Protein AF-A0A1F6KJB8-F1 (afdb_monomer)

Radius of gyration: 18.08 Å; Cα contacts (8 Å, |Δi|>4): 132; chains: 1; bounding box: 40×26×62 Å

Secondary structure (DSSP, 8-state):
---SHHHHHHHHHHHHHHHHHHHHHHHHHHHHHTTTTSHHHHHHHHHHHHHHHHHHHHHHHHHHHHHTTSTT--B-S----HHHHTT--HHHHHHHHTTB--GGGHHHHHHHHHHHHHHHHHHHHHT-TT--HHHHHHHHHHHHHHHHHHHHHHHHHHHHHHHHSHHHHHHHHHHHT-

Structure (mmCIF, N/CA/C/O backbone):
data_AF-A0A1F6KJB8-F1
#
_entry.id   AF-A0A1F6KJB8-F1
#
loop_
_atom_site.group_PDB
_atom_site.id
_atom_site.type_symbol
_atom_site.label_atom_id
_atom_site.label_alt_id
_atom_site.label_comp_id
_atom_site.label_asym_id
_atom_site.label_entity_id
_atom_site.label_seq_id
_atom_site.pdbx_PDB_ins_code
_atom_site.Cartn_x
_atom_site.Cartn_y
_atom_site.Cartn_z
_atom_site.occupancy
_atom_site.B_iso_or_equiv
_atom_site.auth_seq_id
_atom_site.auth_comp_id
_atom_site.auth_asym_id
_atom_site.auth_atom_id
_atom_site.pdbx_PDB_model_num
ATOM 1 N N . MET A 1 1 ? -10.775 -5.743 35.986 1.00 40.00 1 MET A N 1
ATOM 2 C CA . MET A 1 1 ? -10.003 -4.640 35.365 1.00 40.00 1 MET A CA 1
ATOM 3 C C . MET A 1 1 ? -8.556 -5.064 35.088 1.00 40.00 1 MET A C 1
ATOM 5 O O . MET A 1 1 ? -7.628 -4.434 35.561 1.00 40.00 1 MET A O 1
ATOM 9 N N . ALA A 1 2 ? -8.346 -6.123 34.297 1.00 48.19 2 ALA A N 1
ATOM 10 C CA . ALA A 1 2 ? -7.013 -6.544 33.833 1.00 48.19 2 ALA A CA 1
ATOM 11 C C . ALA A 1 2 ? -6.791 -6.200 32.341 1.00 48.19 2 ALA A C 1
ATOM 13 O O . ALA A 1 2 ? -6.108 -6.923 31.624 1.00 48.19 2 ALA A O 1
ATOM 14 N N . SER A 1 3 ? -7.452 -5.150 31.846 1.00 58.91 3 SER A N 1
ATOM 15 C CA . SER A 1 3 ? -7.942 -5.120 30.460 1.00 58.91 3 SER A CA 1
ATOM 16 C C . SER A 1 3 ? -7.091 -4.302 29.485 1.00 58.91 3 SER A C 1
ATOM 18 O O . SER A 1 3 ? -6.852 -4.769 28.382 1.00 58.91 3 SER A O 1
ATOM 20 N N . ASN A 1 4 ? -6.593 -3.117 29.858 1.00 57.41 4 ASN A N 1
ATOM 21 C CA . ASN A 1 4 ? -6.048 -2.177 28.862 1.00 57.41 4 ASN A CA 1
ATOM 22 C C . ASN A 1 4 ? -4.514 -2.112 28.854 1.00 57.41 4 ASN A C 1
ATOM 24 O O . ASN A 1 4 ? -3.917 -1.982 27.788 1.00 57.41 4 ASN A O 1
ATOM 28 N N . ASP A 1 5 ? -3.863 -2.291 30.006 1.00 61.66 5 ASP A N 1
ATOM 29 C CA . ASP A 1 5 ? -2.398 -2.212 30.101 1.00 61.66 5 ASP A CA 1
ATOM 30 C C . ASP A 1 5 ? -1.698 -3.403 29.440 1.00 61.66 5 ASP A C 1
ATOM 32 O O . ASP A 1 5 ? -0.721 -3.213 28.718 1.00 61.66 5 ASP A O 1
ATOM 36 N N . LYS A 1 6 ? -2.246 -4.619 29.592 1.00 67.56 6 LYS A N 1
ATOM 37 C CA . LYS A 1 6 ? -1.756 -5.816 28.885 1.00 67.56 6 LYS A CA 1
ATOM 38 C C . LYS A 1 6 ? -1.920 -5.696 27.369 1.00 67.56 6 LYS A C 1
ATOM 40 O O . LYS A 1 6 ? -1.026 -6.088 26.626 1.00 67.56 6 LYS A O 1
ATOM 45 N N . LEU A 1 7 ? -3.040 -5.129 26.919 1.00 63.12 7 LEU A N 1
ATOM 46 C CA . LEU A 1 7 ? -3.312 -4.868 25.504 1.00 63.12 7 LEU A CA 1
ATOM 47 C C . LEU A 1 7 ? -2.332 -3.831 24.936 1.00 63.12 7 LEU A C 1
ATOM 49 O O . LEU A 1 7 ? -1.774 -4.051 23.865 1.00 63.12 7 LEU A O 1
ATOM 53 N N . ALA A 1 8 ? -2.044 -2.762 25.684 1.00 63.62 8 ALA A N 1
ATOM 54 C CA . ALA A 1 8 ? -1.062 -1.748 25.303 1.00 63.62 8 ALA A CA 1
ATOM 55 C C . ALA A 1 8 ? 0.386 -2.277 25.310 1.00 63.62 8 ALA A C 1
ATOM 57 O O . ALA A 1 8 ? 1.181 -1.912 24.450 1.00 63.62 8 ALA A O 1
ATOM 58 N N . GLU A 1 9 ? 0.760 -3.136 26.261 1.00 67.62 9 GLU A N 1
ATOM 59 C CA . GLU A 1 9 ? 2.083 -3.777 26.278 1.00 67.62 9 GLU A CA 1
ATOM 60 C C . GLU A 1 9 ? 2.273 -4.765 25.132 1.00 67.62 9 GLU A C 1
ATOM 62 O O . GLU A 1 9 ? 3.340 -4.789 24.519 1.00 67.62 9 GLU A O 1
ATOM 67 N N . GLN A 1 10 ? 1.251 -5.564 24.826 1.00 68.75 10 GLN A N 1
ATOM 68 C CA . GLN A 1 10 ? 1.275 -6.456 23.674 1.00 68.75 10 GLN A CA 1
ATOM 69 C C . GLN A 1 10 ? 1.362 -5.654 22.371 1.00 68.75 10 GLN A C 1
ATOM 71 O O . GLN A 1 10 ? 2.184 -5.966 21.517 1.00 68.75 10 GLN A O 1
ATOM 76 N N . TYR A 1 11 ? 0.599 -4.564 22.262 1.00 66.62 11 TYR A N 1
ATOM 77 C CA . TYR A 1 11 ? 0.681 -3.629 21.145 1.00 66.62 11 TYR A CA 1
ATOM 78 C C . TYR A 1 11 ? 2.094 -3.055 20.971 1.00 66.62 11 TYR A C 1
ATOM 80 O O . TYR A 1 11 ? 2.684 -3.173 19.904 1.00 66.62 11 TYR A O 1
ATOM 88 N N . LEU A 1 12 ? 2.690 -2.500 22.030 1.00 65.50 12 LEU A N 1
ATOM 89 C CA . LEU A 1 12 ? 4.040 -1.928 21.978 1.00 65.50 12 LEU A CA 1
ATOM 90 C C . LEU A 1 12 ? 5.105 -2.956 21.574 1.00 65.50 12 LEU A C 1
ATOM 92 O O . LEU A 1 12 ? 6.040 -2.617 20.849 1.00 65.50 12 LEU A O 1
ATOM 96 N N . ARG A 1 13 ? 4.965 -4.203 22.033 1.00 69.38 13 ARG A N 1
ATOM 97 C CA . ARG A 1 13 ? 5.896 -5.292 21.718 1.00 69.38 13 ARG A CA 1
ATOM 98 C C . ARG A 1 13 ? 5.767 -5.744 20.260 1.00 69.38 13 ARG A C 1
ATOM 100 O O . ARG A 1 13 ? 6.783 -5.909 19.589 1.00 69.38 13 ARG A O 1
ATOM 107 N N . ASP A 1 14 ? 4.535 -5.891 19.778 1.00 66.12 14 ASP A N 1
ATOM 108 C CA . ASP A 1 14 ? 4.236 -6.375 18.429 1.00 66.12 14 ASP A CA 1
ATOM 109 C C . ASP A 1 14 ? 4.530 -5.301 17.360 1.00 66.12 14 ASP A C 1
ATOM 111 O O . ASP A 1 14 ? 5.120 -5.600 16.322 1.00 66.12 14 ASP A O 1
ATOM 115 N N . PHE A 1 15 ? 4.183 -4.037 17.626 1.00 67.38 15 PHE A N 1
ATOM 116 C CA . PHE A 1 15 ? 4.316 -2.939 16.660 1.00 67.38 15 PHE A CA 1
ATOM 117 C C . PHE A 1 15 ? 5.669 -2.221 16.723 1.00 67.38 15 PHE A C 1
ATOM 119 O O . PHE A 1 15 ? 6.139 -1.714 15.706 1.00 67.38 15 PHE A O 1
ATOM 126 N N . GLY A 1 16 ? 6.354 -2.210 17.873 1.00 67.06 16 GLY A N 1
ATOM 127 C CA . GLY A 1 16 ? 7.639 -1.517 18.020 1.00 67.06 16 GLY A CA 1
ATOM 128 C C . GLY A 1 16 ? 8.722 -2.046 17.072 1.00 67.06 16 GLY A C 1
ATOM 129 O O . GLY A 1 16 ? 9.366 -1.273 16.363 1.00 67.06 16 GLY A O 1
ATOM 130 N N . HIS A 1 17 ? 8.888 -3.370 16.994 1.00 69.44 17 HIS A N 1
ATOM 131 C CA . HIS A 1 17 ? 9.833 -3.987 16.053 1.00 69.44 17 HIS A CA 1
ATOM 132 C C . HIS A 1 17 ? 9.384 -3.874 14.594 1.00 69.44 17 HIS A C 1
ATOM 134 O O . HIS A 1 17 ? 10.224 -3.842 13.694 1.00 69.44 17 HIS A O 1
ATOM 140 N N . TRP A 1 18 ? 8.074 -3.831 14.356 1.00 74.25 18 TRP A N 1
ATOM 141 C CA . TRP A 1 18 ? 7.516 -3.665 13.022 1.00 74.25 18 TRP A CA 1
ATOM 142 C C . TRP A 1 18 ? 7.847 -2.278 12.452 1.00 74.25 18 TRP A C 1
ATOM 144 O O . TRP A 1 18 ? 8.394 -2.207 11.354 1.00 74.25 18 TRP A O 1
ATOM 154 N N . HIS A 1 19 ? 7.660 -1.202 13.227 1.00 71.25 19 HIS A N 1
ATOM 155 C CA . HIS A 1 19 ? 8.002 0.163 12.800 1.00 71.25 19 HIS A CA 1
ATOM 156 C C . HIS A 1 19 ? 9.475 0.310 12.408 1.00 71.25 19 HIS A C 1
ATOM 158 O O . HIS A 1 19 ? 9.775 0.850 11.349 1.00 71.25 19 HIS A O 1
ATOM 164 N N . VAL A 1 20 ? 10.399 -0.241 13.204 1.00 75.69 20 VAL A N 1
ATOM 165 C CA . VAL A 1 20 ? 11.840 -0.185 12.891 1.00 75.69 20 VAL A CA 1
ATOM 166 C C . VAL A 1 20 ? 12.155 -0.870 11.556 1.00 75.69 20 VAL A C 1
ATOM 168 O O . VAL A 1 20 ? 12.963 -0.366 10.776 1.00 75.69 20 VAL A O 1
ATOM 171 N N . LYS A 1 21 ? 11.512 -2.011 11.269 1.00 79.50 21 LYS A N 1
ATOM 172 C CA . LYS A 1 21 ? 11.679 -2.709 9.985 1.00 79.50 21 LYS A CA 1
ATOM 173 C C . LYS A 1 21 ? 11.102 -1.896 8.831 1.00 79.50 21 LYS A C 1
ATOM 175 O O . LYS A 1 21 ? 11.756 -1.791 7.799 1.00 79.50 21 LYS A O 1
ATOM 180 N N . MET A 1 22 ? 9.914 -1.318 9.001 1.00 80.44 22 MET A N 1
ATOM 181 C CA . MET A 1 22 ? 9.282 -0.496 7.966 1.00 80.44 22 MET A CA 1
ATOM 182 C C . MET A 1 22 ? 10.111 0.752 7.650 1.00 80.44 22 MET A C 1
ATOM 184 O O . MET A 1 22 ? 10.354 1.027 6.479 1.00 80.44 22 MET A O 1
ATOM 188 N N . ASP A 1 23 ? 10.646 1.435 8.665 1.00 80.25 23 ASP A N 1
ATOM 189 C CA . ASP A 1 23 ? 11.547 2.579 8.484 1.00 80.25 23 ASP A CA 1
ATOM 190 C C . ASP A 1 23 ? 12.826 2.190 7.738 1.00 80.25 23 ASP A C 1
ATOM 192 O O . ASP A 1 23 ? 13.311 2.930 6.878 1.00 80.25 23 ASP A O 1
ATOM 196 N N . PHE A 1 24 ? 13.392 1.023 8.061 1.00 83.94 24 PHE A N 1
ATOM 197 C CA . PHE A 1 24 ? 14.539 0.494 7.334 1.00 83.94 24 PHE A CA 1
ATOM 198 C C . PHE A 1 24 ? 14.194 0.255 5.859 1.00 83.94 24 PHE A C 1
ATOM 200 O O . PHE A 1 24 ? 14.906 0.758 4.990 1.00 83.94 24 PHE A O 1
ATOM 207 N N . PHE A 1 25 ? 13.094 -0.448 5.564 1.00 84.12 25 PHE A N 1
ATOM 208 C CA . PHE A 1 25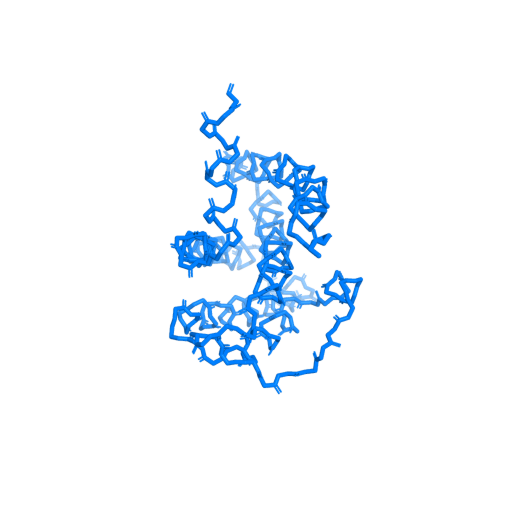 ? 12.672 -0.716 4.186 1.00 84.12 25 PHE A CA 1
ATOM 209 C C . PHE A 1 25 ? 12.373 0.566 3.408 1.00 84.12 25 PHE A C 1
ATOM 211 O O . PHE A 1 25 ? 12.847 0.702 2.283 1.00 84.12 25 PHE A O 1
ATOM 218 N N . ALA A 1 26 ? 11.676 1.531 4.011 1.00 84.81 26 ALA A N 1
ATOM 219 C CA . ALA A 1 26 ? 11.393 2.821 3.389 1.00 84.81 26 ALA A CA 1
ATOM 220 C C . ALA A 1 26 ? 12.682 3.553 2.984 1.00 84.81 26 ALA A C 1
ATOM 222 O O . ALA A 1 26 ? 12.785 4.058 1.870 1.00 84.81 26 ALA A O 1
ATOM 223 N N . LYS A 1 27 ? 13.710 3.543 3.846 1.00 88.06 27 LYS A N 1
ATOM 224 C CA . LYS A 1 27 ? 15.021 4.131 3.522 1.00 88.06 27 LYS A CA 1
ATOM 225 C C . LYS A 1 27 ? 15.726 3.405 2.377 1.00 88.06 27 LYS A C 1
ATOM 227 O O . LYS A 1 27 ? 16.338 4.063 1.537 1.00 88.06 27 LYS A O 1
ATOM 232 N N . GLN A 1 28 ? 15.667 2.072 2.338 1.00 88.06 28 GLN A N 1
ATOM 233 C CA . GLN A 1 28 ? 16.266 1.301 1.241 1.00 88.06 28 GLN A CA 1
ATOM 234 C C . GLN A 1 28 ? 15.558 1.567 -0.092 1.00 88.06 28 GLN A C 1
ATOM 236 O O . G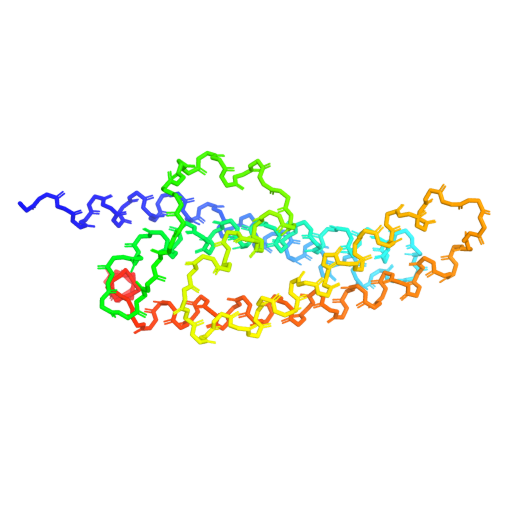LN A 1 28 ? 16.223 1.806 -1.095 1.00 88.06 28 GLN A O 1
ATOM 241 N N . ILE A 1 29 ? 14.224 1.604 -0.095 1.00 88.62 29 ILE A N 1
ATOM 242 C CA . ILE A 1 29 ? 13.416 1.949 -1.273 1.00 88.62 29 ILE A CA 1
ATOM 243 C C . ILE A 1 29 ? 13.766 3.352 -1.772 1.00 88.62 29 ILE A C 1
ATOM 245 O O . ILE A 1 29 ? 14.042 3.534 -2.953 1.00 88.62 29 ILE A O 1
ATOM 249 N N . GLU A 1 30 ? 13.823 4.332 -0.872 1.00 87.62 30 GLU A N 1
ATOM 250 C CA . GLU A 1 30 ? 14.192 5.707 -1.216 1.00 87.62 30 GLU A CA 1
ATOM 251 C C . GLU A 1 30 ? 15.610 5.795 -1.798 1.00 87.62 30 GLU A C 1
ATOM 253 O O . GLU A 1 30 ? 15.894 6.605 -2.677 1.00 87.62 30 GLU A O 1
ATOM 258 N N . SER A 1 31 ? 16.512 4.934 -1.327 1.00 87.69 31 SER A N 1
ATOM 259 C CA . SER A 1 31 ? 17.873 4.855 -1.856 1.00 87.69 31 SER A CA 1
ATOM 260 C C . SER A 1 31 ? 17.879 4.268 -3.270 1.00 87.69 31 SER A C 1
ATOM 262 O O . SER A 1 31 ? 18.581 4.788 -4.128 1.00 87.69 31 SER A O 1
ATOM 264 N N . LEU A 1 32 ? 17.052 3.252 -3.548 1.00 85.75 32 LEU A N 1
ATOM 265 C CA . LEU A 1 32 ? 16.886 2.685 -4.892 1.00 85.75 32 LEU A CA 1
ATOM 266 C C . LEU A 1 32 ? 16.288 3.688 -5.881 1.00 85.75 32 LEU A C 1
ATOM 268 O O . LEU A 1 32 ? 16.779 3.789 -7.001 1.00 85.75 32 LEU A O 1
ATOM 272 N N . LYS A 1 33 ? 15.289 4.476 -5.464 1.00 83.50 33 LYS A N 1
ATOM 273 C CA . LYS A 1 33 ? 14.695 5.534 -6.302 1.00 83.50 33 LYS A CA 1
ATOM 274 C C . LYS A 1 33 ? 15.719 6.574 -6.763 1.00 83.50 33 LYS A C 1
ATOM 276 O O . LYS A 1 33 ? 15.591 7.118 -7.852 1.00 83.50 33 LYS A O 1
ATOM 281 N N . LYS A 1 34 ? 16.738 6.847 -5.942 1.00 84.81 34 LYS A N 1
ATOM 282 C CA . LYS A 1 34 ? 17.825 7.791 -6.260 1.00 84.81 34 LYS A CA 1
ATOM 283 C C . LYS A 1 34 ? 18.874 7.220 -7.209 1.00 84.81 34 LYS A C 1
ATOM 285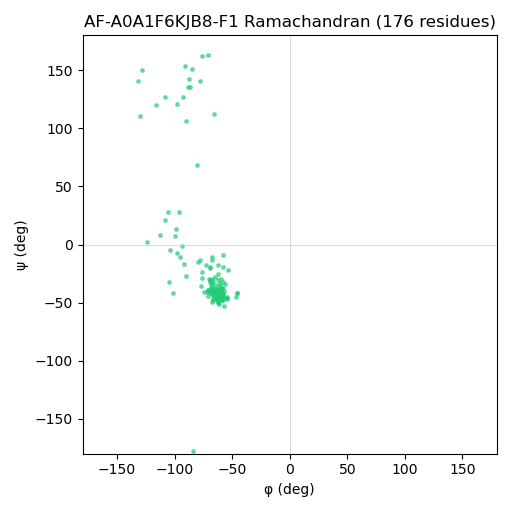 O O . LYS A 1 34 ? 19.684 7.981 -7.721 1.00 84.81 34 LYS A O 1
ATOM 290 N N . LEU A 1 35 ? 18.866 5.908 -7.433 1.00 82.88 35 LEU A N 1
ATOM 291 C CA . LEU A 1 35 ? 19.730 5.212 -8.388 1.00 82.88 35 LEU A CA 1
ATOM 292 C C . LEU A 1 35 ? 19.006 4.992 -9.731 1.00 82.88 35 LEU A C 1
ATOM 294 O O . LEU A 1 35 ? 19.284 4.025 -10.436 1.00 82.88 35 LEU A O 1
ATOM 298 N N . ASN A 1 36 ? 18.060 5.868 -10.081 1.00 66.75 36 ASN A N 1
ATOM 299 C CA . ASN A 1 36 ? 17.195 5.770 -11.265 1.00 66.75 36 ASN A CA 1
ATOM 300 C C . ASN A 1 36 ? 17.936 5.708 -12.614 1.00 66.75 36 ASN A C 1
ATOM 302 O O . ASN A 1 36 ? 17.309 5.398 -13.624 1.00 66.75 36 ASN A O 1
ATOM 306 N N . ASP A 1 37 ? 19.251 5.931 -12.632 1.00 70.50 37 ASP A N 1
ATOM 307 C CA . ASP A 1 37 ? 20.119 5.713 -13.795 1.00 70.50 37 ASP A CA 1
ATOM 308 C C . ASP A 1 37 ? 20.081 4.263 -14.316 1.00 70.50 37 ASP A C 1
ATOM 310 O O . ASP A 1 37 ? 20.436 4.008 -15.467 1.00 70.50 37 ASP A O 1
ATOM 314 N N . PHE A 1 38 ? 19.627 3.300 -13.501 1.00 74.56 38 PHE A N 1
ATOM 315 C CA . PHE A 1 38 ? 19.452 1.911 -13.921 1.00 74.56 38 PHE A CA 1
ATOM 316 C C . PHE A 1 38 ? 17.985 1.483 -13.875 1.00 74.56 38 PHE A C 1
ATOM 318 O O . PHE A 1 38 ? 17.372 1.384 -12.812 1.00 74.56 38 PHE A O 1
ATOM 325 N N . THR A 1 39 ? 17.461 1.081 -15.032 1.00 77.25 39 THR A N 1
ATOM 326 C CA . THR A 1 39 ? 16.102 0.554 -15.231 1.00 77.25 39 THR A CA 1
ATOM 327 C C . THR A 1 39 ? 15.663 -0.484 -14.194 1.00 77.25 39 THR A C 1
ATOM 329 O O . THR A 1 39 ? 14.527 -0.465 -13.715 1.00 77.25 39 THR A O 1
ATOM 332 N N . VAL A 1 40 ? 16.565 -1.401 -13.829 1.00 84.06 40 VAL A N 1
ATOM 333 C CA . VAL A 1 40 ? 16.266 -2.467 -12.864 1.00 84.06 40 VAL A CA 1
ATOM 334 C C . VAL A 1 40 ? 15.917 -1.902 -11.485 1.00 84.06 40 VAL A C 1
ATOM 336 O O . VAL A 1 40 ? 15.101 -2.491 -10.775 1.00 84.06 40 VAL A O 1
ATOM 339 N N . PHE A 1 41 ? 16.477 -0.749 -11.110 1.00 87.00 41 PHE A N 1
ATOM 340 C CA . PHE A 1 41 ? 16.210 -0.113 -9.825 1.00 87.00 41 PHE A CA 1
ATOM 341 C C . PHE A 1 41 ? 14.855 0.588 -9.800 1.00 87.00 41 PHE A C 1
ATOM 343 O O . PHE A 1 41 ? 14.172 0.470 -8.788 1.00 87.00 41 PHE A O 1
ATOM 350 N N . THR A 1 42 ? 14.397 1.193 -10.901 1.00 87.88 42 THR A N 1
ATOM 351 C CA . THR A 1 42 ? 13.038 1.762 -10.992 1.00 87.88 42 THR A CA 1
ATOM 352 C C . THR A 1 42 ? 11.966 0.678 -10.861 1.00 87.88 42 THR A C 1
ATOM 354 O O . THR A 1 42 ? 11.057 0.788 -10.038 1.00 87.88 42 THR A O 1
ATOM 357 N N . ILE A 1 43 ? 12.113 -0.425 -11.603 1.00 90.75 43 ILE A N 1
ATOM 358 C CA . ILE A 1 43 ? 11.203 -1.579 -11.517 1.00 90.75 43 ILE A CA 1
ATOM 359 C C . ILE A 1 43 ? 11.207 -2.164 -10.098 1.00 90.75 43 ILE A C 1
ATOM 361 O O . ILE A 1 43 ? 10.150 -2.405 -9.511 1.00 90.75 43 ILE A O 1
ATOM 365 N N . SER A 1 44 ? 12.396 -2.354 -9.518 1.00 91.31 44 SER A N 1
ATOM 366 C CA . SER A 1 44 ? 12.536 -2.881 -8.157 1.00 91.31 44 SER A CA 1
ATOM 367 C C . SER A 1 44 ? 11.926 -1.945 -7.115 1.00 91.31 44 SER A C 1
ATOM 369 O O . SER A 1 44 ? 11.263 -2.417 -6.194 1.00 91.31 44 SER A O 1
ATOM 371 N N . ALA A 1 45 ? 12.110 -0.631 -7.262 1.00 91.38 45 ALA A N 1
ATOM 372 C CA . ALA A 1 45 ? 11.537 0.366 -6.368 1.00 91.38 45 ALA A CA 1
ATOM 373 C C . ALA A 1 45 ? 10.007 0.286 -6.368 1.00 91.38 45 ALA A C 1
ATOM 375 O O . ALA A 1 45 ? 9.417 0.205 -5.293 1.00 91.38 45 ALA A O 1
ATOM 376 N N . PHE A 1 46 ? 9.367 0.205 -7.541 1.00 93.94 46 PHE A N 1
ATOM 377 C CA . PHE A 1 46 ? 7.912 0.058 -7.617 1.00 93.94 46 PHE A CA 1
ATOM 378 C C . PHE A 1 46 ? 7.408 -1.233 -6.945 1.00 93.94 46 PHE A C 1
ATOM 380 O O . PHE A 1 46 ? 6.449 -1.206 -6.166 1.00 93.94 46 PHE A O 1
ATOM 387 N N . LEU A 1 47 ? 8.063 -2.369 -7.211 1.00 92.38 47 LEU A N 1
ATOM 388 C CA . LEU A 1 47 ? 7.691 -3.655 -6.611 1.00 92.38 47 LEU A CA 1
ATOM 389 C C . LEU A 1 47 ? 7.828 -3.630 -5.082 1.00 92.38 47 LEU A C 1
ATOM 391 O O . LEU A 1 47 ? 6.929 -4.082 -4.369 1.00 92.38 47 LEU A O 1
ATOM 395 N N . LEU A 1 48 ? 8.929 -3.071 -4.576 1.00 92.62 48 LEU A N 1
ATOM 396 C CA . LEU A 1 48 ? 9.179 -2.951 -3.142 1.00 92.62 48 LEU A CA 1
ATOM 397 C C . LEU A 1 48 ? 8.226 -1.955 -2.470 1.00 92.62 48 LEU A C 1
ATOM 399 O O . LEU A 1 48 ? 7.781 -2.218 -1.355 1.00 92.62 48 LEU A O 1
ATOM 403 N N . GLU A 1 49 ? 7.859 -0.853 -3.129 1.00 92.31 49 GLU A N 1
ATOM 404 C CA . GLU A 1 49 ? 6.845 0.074 -2.613 1.00 92.31 49 GLU A CA 1
ATOM 405 C C . GLU A 1 49 ? 5.470 -0.564 -2.509 1.00 92.31 49 GLU A C 1
ATOM 407 O O . GLU A 1 49 ? 4.831 -0.472 -1.461 1.00 92.31 49 GLU A O 1
ATOM 412 N N . SER A 1 50 ? 5.040 -1.265 -3.557 1.00 93.12 50 SER A N 1
ATOM 413 C CA . SER A 1 50 ? 3.765 -1.983 -3.546 1.00 93.12 50 SER A CA 1
ATOM 414 C C . SER A 1 50 ? 3.712 -2.998 -2.401 1.00 93.12 50 SER A C 1
ATOM 416 O O . SER A 1 50 ? 2.706 -3.099 -1.700 1.00 93.12 50 SER A O 1
ATOM 418 N N . GLN A 1 51 ? 4.816 -3.713 -2.161 1.00 91.31 51 GLN A N 1
ATOM 419 C CA . GLN A 1 51 ? 4.925 -4.655 -1.049 1.00 91.31 51 GLN A CA 1
ATOM 420 C C . GLN A 1 51 ? 4.948 -3.951 0.318 1.00 91.31 51 GLN A C 1
ATOM 422 O O . GLN A 1 51 ? 4.329 -4.423 1.272 1.00 91.31 51 GLN A O 1
ATOM 427 N N . SER A 1 52 ? 5.638 -2.813 0.424 1.00 91.69 52 SER A N 1
ATOM 428 C CA . SER A 1 52 ? 5.653 -1.982 1.632 1.00 91.69 52 SER A CA 1
ATOM 429 C C . SER A 1 52 ? 4.244 -1.511 1.996 1.00 91.69 52 SER A C 1
ATOM 431 O O . SER A 1 52 ? 3.850 -1.581 3.161 1.00 91.69 52 SER A O 1
ATOM 433 N N . ILE A 1 53 ? 3.447 -1.108 1.003 1.00 94.00 53 ILE A N 1
ATOM 434 C CA . ILE A 1 53 ? 2.043 -0.727 1.188 1.00 94.00 53 ILE A CA 1
ATOM 435 C C . ILE A 1 53 ? 1.236 -1.886 1.775 1.00 94.00 53 ILE A C 1
ATOM 437 O O . ILE A 1 53 ? 0.525 -1.672 2.753 1.00 94.00 53 ILE A O 1
ATOM 441 N N . GLU A 1 54 ? 1.370 -3.111 1.254 1.00 92.56 54 GLU A N 1
ATOM 442 C CA . GLU A 1 54 ? 0.682 -4.282 1.823 1.00 92.56 54 GLU A CA 1
ATOM 443 C C . GLU A 1 54 ? 0.990 -4.454 3.316 1.00 92.56 54 GLU A C 1
ATOM 445 O O . GLU A 1 54 ? 0.070 -4.619 4.119 1.00 92.56 54 GLU A O 1
ATOM 450 N N . PHE A 1 55 ? 2.258 -4.324 3.718 1.00 89.50 55 PHE A N 1
ATOM 451 C CA . PHE A 1 55 ? 2.633 -4.402 5.131 1.00 89.50 55 PHE A CA 1
ATOM 452 C C . PHE A 1 55 ? 1.990 -3.297 5.972 1.00 89.50 55 PHE A C 1
ATOM 454 O O . PHE A 1 55 ? 1.498 -3.568 7.070 1.00 89.50 55 PHE A O 1
ATOM 461 N N . HIS A 1 56 ? 1.957 -2.061 5.471 1.00 90.00 56 HIS A N 1
ATOM 462 C CA . HIS A 1 56 ? 1.309 -0.958 6.179 1.00 90.00 56 HIS A CA 1
ATOM 463 C C . HIS A 1 56 ? -0.204 -1.163 6.307 1.00 90.00 56 HIS A C 1
ATOM 465 O O . HIS A 1 56 ? -0.768 -0.878 7.362 1.00 90.00 56 HIS A O 1
ATOM 471 N N . LEU A 1 57 ? -0.860 -1.713 5.284 1.00 92.62 57 LEU A N 1
ATOM 472 C CA . LEU A 1 57 ? -2.285 -2.044 5.335 1.00 92.62 57 LEU A CA 1
ATOM 473 C C . LEU A 1 57 ? -2.582 -3.159 6.338 1.00 92.62 57 LEU A C 1
ATOM 475 O O . LEU A 1 57 ? -3.586 -3.089 7.039 1.00 92.62 57 LEU A O 1
ATOM 479 N N . GLN A 1 58 ? -1.706 -4.159 6.450 1.00 89.19 58 GLN A N 1
ATOM 480 C CA . GLN A 1 58 ? -1.819 -5.191 7.483 1.00 89.19 58 GLN A CA 1
ATOM 481 C C . GLN A 1 58 ? -1.749 -4.571 8.884 1.00 89.19 58 GLN A C 1
ATOM 483 O O . GLN A 1 58 ? -2.586 -4.879 9.731 1.00 89.19 58 GLN A O 1
ATOM 488 N N . GLY A 1 59 ? -0.794 -3.663 9.121 1.00 84.81 59 GLY A N 1
ATOM 489 C CA . GLY A 1 59 ? -0.702 -2.904 10.372 1.00 84.81 59 GLY A CA 1
ATOM 490 C C . GLY A 1 59 ? -1.967 -2.088 10.649 1.00 84.81 59 GLY A C 1
ATOM 491 O O . GLY A 1 59 ? -2.527 -2.163 11.740 1.00 84.81 59 GLY A O 1
ATOM 492 N N . LEU A 1 60 ? -2.471 -1.388 9.632 1.00 88.38 60 LEU A N 1
ATOM 493 C CA . LEU A 1 60 ? -3.686 -0.585 9.730 1.00 88.38 60 LEU A CA 1
ATOM 494 C C . LEU A 1 60 ? -4.917 -1.435 10.067 1.00 88.38 60 LEU A C 1
ATOM 496 O O . LEU A 1 60 ? -5.679 -1.076 10.956 1.00 88.38 60 LEU A O 1
ATOM 500 N N . LEU A 1 61 ? -5.116 -2.570 9.394 1.00 89.12 61 LEU A N 1
ATOM 501 C CA . LEU A 1 61 ? -6.236 -3.474 9.674 1.00 89.12 61 LEU A CA 1
ATOM 502 C C . LEU A 1 61 ? -6.176 -4.020 11.100 1.00 89.12 61 LEU A C 1
ATOM 504 O O . LEU A 1 61 ? -7.204 -4.102 11.767 1.00 89.12 61 LEU A O 1
ATOM 508 N N . LEU A 1 62 ? -4.976 -4.344 11.592 1.00 83.00 62 LEU A N 1
ATOM 509 C CA . LEU A 1 62 ? -4.785 -4.752 12.981 1.00 83.00 62 LEU A CA 1
ATOM 510 C C . LEU A 1 62 ? -5.174 -3.643 13.966 1.00 83.00 62 LEU A C 1
ATOM 512 O O . LEU A 1 62 ? -5.771 -3.953 14.994 1.00 83.00 62 LEU A O 1
ATOM 516 N N . GLU A 1 63 ? -4.859 -2.381 13.670 1.00 81.12 63 GLU A N 1
ATOM 517 C CA . GLU A 1 63 ? -5.271 -1.237 14.491 1.00 81.12 63 GLU A CA 1
ATOM 518 C C . GLU A 1 63 ? -6.784 -1.009 14.442 1.00 81.12 63 GLU A C 1
ATOM 520 O O . GLU A 1 63 ? -7.425 -0.927 15.491 1.00 81.12 63 GLU A O 1
ATOM 525 N N . LEU A 1 64 ? -7.368 -0.978 13.241 1.00 84.88 64 LEU A N 1
ATOM 526 C CA . LEU A 1 64 ? -8.807 -0.818 13.038 1.00 84.88 64 LEU A CA 1
ATOM 527 C C . LEU A 1 64 ? -9.600 -1.931 13.740 1.00 84.88 64 LEU A C 1
ATOM 529 O O . LEU A 1 64 ? -10.640 -1.671 14.342 1.00 84.88 64 LEU A O 1
ATOM 533 N N . ASP A 1 65 ? -9.093 -3.165 13.743 1.00 82.25 65 ASP A N 1
ATOM 534 C CA . ASP A 1 65 ? -9.708 -4.294 14.445 1.00 82.25 65 ASP A CA 1
ATOM 535 C C . ASP A 1 65 ? -9.788 -4.128 15.963 1.00 82.25 65 ASP A C 1
ATOM 537 O O . ASP A 1 65 ? -10.655 -4.738 16.593 1.00 82.25 65 ASP A O 1
ATOM 541 N N . LEU A 1 66 ? -8.904 -3.331 16.562 1.00 77.50 66 LEU A N 1
ATOM 542 C CA . LEU A 1 66 ? -8.923 -3.066 18.001 1.00 77.50 66 LEU A CA 1
ATOM 543 C C . LEU A 1 66 ? -9.971 -2.016 18.398 1.00 77.50 66 LEU A C 1
ATOM 545 O O . LEU A 1 66 ? -10.294 -1.885 19.579 1.00 77.50 66 LEU A O 1
ATOM 549 N N . ILE A 1 67 ? -10.492 -1.268 17.426 1.00 76.62 67 ILE A N 1
ATOM 550 C CA . ILE A 1 67 ? -11.388 -0.121 17.636 1.00 76.62 67 ILE A CA 1
ATOM 551 C C . ILE A 1 67 ? -12.720 -0.254 16.883 1.00 76.62 67 ILE A C 1
ATOM 553 O O . ILE A 1 67 ? -13.555 0.646 16.942 1.00 76.62 67 ILE A O 1
ATOM 557 N N . LYS A 1 68 ? -12.934 -1.371 16.182 1.00 75.81 68 LYS A N 1
ATOM 558 C CA . LYS A 1 68 ? -14.083 -1.601 15.293 1.00 75.81 68 LYS A CA 1
ATOM 559 C C . LYS A 1 68 ? -15.451 -1.711 15.963 1.00 75.81 68 LYS A C 1
ATOM 561 O O . LYS A 1 68 ? -16.448 -1.739 15.259 1.00 75.81 68 LYS A O 1
ATOM 566 N N . ASP A 1 69 ? -15.478 -1.814 17.287 1.00 67.88 69 ASP A N 1
ATOM 567 C CA . ASP A 1 69 ? -16.702 -1.875 18.093 1.00 67.88 69 ASP A CA 1
ATOM 568 C C . ASP A 1 69 ? -16.915 -0.561 18.880 1.00 67.88 69 ASP A C 1
ATOM 570 O O . ASP A 1 69 ? -17.584 -0.537 19.911 1.00 67.88 69 ASP A O 1
ATOM 574 N N . THR A 1 70 ? -16.301 0.541 18.431 1.00 69.44 70 THR A N 1
ATOM 575 C CA . THR A 1 70 ? -16.529 1.889 18.979 1.00 69.44 70 THR A CA 1
ATOM 576 C C . THR A 1 70 ? -17.648 2.598 18.212 1.00 69.44 70 THR A C 1
ATOM 578 O O . THR A 1 70 ? -17.865 2.308 17.039 1.00 69.44 70 THR A O 1
ATOM 581 N N . GLU A 1 71 ? -18.348 3.551 18.843 1.00 62.25 71 GLU A N 1
ATOM 582 C CA . GLU A 1 71 ? -19.524 4.235 18.258 1.00 62.25 71 GLU A CA 1
ATOM 583 C C . GLU A 1 71 ? -19.269 4.865 16.872 1.00 62.25 71 GLU A C 1
ATOM 585 O O . GLU A 1 71 ? -20.201 5.039 16.091 1.00 62.25 71 GLU A O 1
ATOM 590 N N . ASN A 1 72 ? -18.007 5.149 16.535 1.00 69.88 72 ASN A N 1
ATOM 591 C CA . ASN A 1 72 ? -17.608 5.838 15.308 1.00 69.88 72 ASN A CA 1
ATOM 592 C C . ASN A 1 72 ? -17.145 4.915 14.170 1.00 69.88 72 ASN A C 1
ATOM 594 O O . ASN A 1 72 ? -16.883 5.399 13.069 1.00 69.88 72 ASN A O 1
ATOM 598 N N . ILE A 1 73 ? -17.000 3.607 14.406 1.00 79.31 73 ILE A N 1
ATOM 599 C CA . ILE A 1 73 ? -16.484 2.670 13.402 1.00 79.31 73 ILE A CA 1
ATOM 600 C C . ILE A 1 73 ? -17.428 1.486 13.320 1.00 79.31 73 ILE A C 1
ATOM 602 O O . ILE A 1 73 ? -17.501 0.671 14.228 1.00 79.31 73 ILE A O 1
ATOM 606 N N . LYS A 1 74 ? -18.138 1.371 12.198 1.00 81.88 74 LYS A N 1
ATOM 607 C CA . LYS A 1 74 ? -19.003 0.227 11.925 1.00 81.88 74 LYS A CA 1
ATOM 608 C C . LYS A 1 74 ? -18.276 -0.775 11.038 1.00 81.88 74 LYS A C 1
ATOM 610 O O . LYS A 1 74 ? -17.905 -0.446 9.911 1.00 81.88 74 LYS A O 1
ATOM 615 N N . TYR A 1 75 ? -18.116 -2.000 11.528 1.00 85.31 75 TYR A N 1
ATOM 616 C CA . TYR A 1 75 ? -17.514 -3.106 10.785 1.00 85.31 75 TYR A CA 1
ATOM 617 C C . TYR A 1 75 ? -18.568 -4.146 10.391 1.00 85.31 75 TYR A C 1
ATOM 619 O O . TYR A 1 75 ? -19.320 -4.628 11.235 1.00 85.31 75 TYR A O 1
ATOM 627 N N . LEU A 1 76 ? -18.629 -4.485 9.101 1.00 83.44 76 LEU A N 1
ATOM 628 C CA . LEU A 1 76 ? -19.585 -5.458 8.548 1.00 83.44 76 LEU A CA 1
ATOM 629 C C . LEU A 1 76 ? -18.964 -6.824 8.216 1.00 83.44 76 LEU A C 1
ATOM 631 O O . LEU A 1 76 ? -19.676 -7.743 7.809 1.00 83.44 76 LEU A O 1
ATOM 635 N N . GLY A 1 77 ? -17.646 -6.953 8.360 1.00 79.69 77 GLY A N 1
ATOM 636 C CA . GLY A 1 77 ? -16.902 -8.138 7.951 1.00 79.69 77 GLY A CA 1
ATOM 637 C C . GLY A 1 77 ? -16.900 -9.266 8.985 1.00 79.69 77 GLY A C 1
ATOM 638 O O . GLY A 1 77 ? -17.483 -9.188 10.069 1.00 79.69 77 GLY A O 1
ATOM 639 N N . ARG A 1 78 ? -16.191 -10.349 8.655 1.00 73.19 78 ARG A N 1
ATOM 64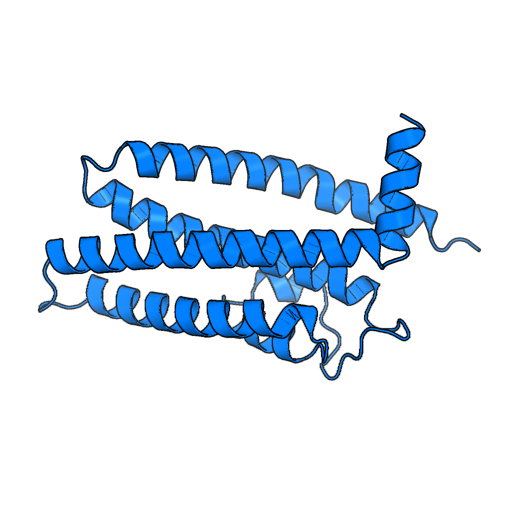0 C CA . ARG A 1 78 ? -15.960 -11.474 9.573 1.00 73.19 78 ARG A CA 1
ATOM 641 C C . ARG A 1 78 ? -14.722 -11.210 10.419 1.00 73.19 78 ARG A C 1
ATOM 643 O O . ARG A 1 78 ? -13.718 -10.727 9.924 1.00 73.19 78 ARG A O 1
ATOM 650 N N . LYS A 1 79 ? -14.740 -11.598 11.694 1.00 68.12 79 LYS A N 1
ATOM 651 C CA . LYS A 1 79 ? -13.557 -11.463 12.555 1.00 68.12 79 LYS A CA 1
ATOM 652 C C . LYS A 1 79 ? -12.423 -12.375 12.064 1.00 68.12 79 LYS A C 1
ATOM 654 O O . LYS A 1 79 ? -12.520 -13.595 12.199 1.00 68.12 79 LYS A O 1
ATOM 659 N N . TYR A 1 80 ? -11.338 -11.789 11.563 1.00 66.31 80 TYR A N 1
ATOM 660 C CA . TYR A 1 80 ? -10.129 -12.530 11.213 1.00 66.31 80 TYR A CA 1
ATOM 661 C C . TYR A 1 80 ? -9.202 -12.727 12.413 1.00 66.31 80 TYR A C 1
ATOM 663 O O . TYR A 1 80 ? -9.160 -11.941 13.362 1.00 66.31 80 TYR A O 1
ATOM 671 N N . LYS A 1 81 ? -8.437 -13.822 12.377 1.00 66.12 81 LYS A N 1
ATOM 672 C CA . LYS A 1 81 ? -7.283 -14.002 13.265 1.00 66.12 81 LYS A CA 1
ATOM 673 C C . LYS A 1 81 ? -6.129 -13.177 12.704 1.00 66.12 81 LYS A C 1
ATOM 675 O O . LYS A 1 81 ? -5.907 -13.229 11.503 1.00 66.12 81 LYS A O 1
ATOM 680 N N . ARG A 1 82 ? -5.330 -12.526 13.560 1.00 65.38 82 ARG A N 1
ATOM 681 C CA . ARG A 1 82 ? -4.173 -11.700 13.143 1.00 65.38 82 ARG A CA 1
ATOM 682 C C . ARG A 1 82 ? -3.280 -12.358 12.084 1.00 65.38 82 ARG A C 1
ATOM 684 O O . ARG A 1 82 ? -2.881 -11.696 11.138 1.00 65.38 82 ARG A O 1
ATOM 691 N N . LYS A 1 83 ? -3.004 -13.664 12.224 1.00 64.62 83 LYS A N 1
ATOM 692 C CA . LYS A 1 83 ? -2.185 -14.429 11.268 1.00 64.62 83 LYS A CA 1
ATOM 693 C C . LYS A 1 83 ? -2.729 -14.359 9.835 1.00 64.62 83 LYS A C 1
ATOM 695 O O . LYS A 1 83 ? -1.942 -14.319 8.906 1.00 64.62 83 LYS A O 1
ATOM 700 N N . ALA A 1 84 ? -4.049 -14.304 9.677 1.00 75.44 84 ALA A N 1
ATOM 701 C CA . ALA A 1 84 ? -4.691 -14.316 8.374 1.00 75.44 84 ALA A CA 1
ATOM 702 C C . ALA A 1 84 ? -4.409 -13.049 7.555 1.00 75.44 84 ALA A C 1
ATOM 704 O O . ALA A 1 84 ? -4.349 -13.157 6.341 1.00 75.44 84 ALA A O 1
ATOM 705 N N . TYR A 1 85 ? -4.187 -11.882 8.180 1.00 79.88 85 TYR A N 1
ATOM 706 C CA . TYR A 1 85 ? -3.896 -10.653 7.429 1.00 79.88 85 TYR A CA 1
ATOM 707 C C . TYR A 1 85 ? -2.547 -10.706 6.704 1.00 79.88 85 TYR A C 1
ATOM 709 O O . TYR A 1 85 ? -2.419 -10.129 5.629 1.00 79.88 85 TYR A O 1
ATOM 717 N N . TYR A 1 86 ? -1.562 -11.420 7.257 1.00 79.31 86 TYR A N 1
ATOM 718 C CA . TYR A 1 86 ? -0.237 -11.555 6.641 1.00 79.31 86 TYR A CA 1
ATOM 719 C C . TYR A 1 86 ? -0.246 -12.391 5.356 1.00 79.31 86 TYR A C 1
ATOM 721 O O . TYR A 1 86 ? 0.673 -12.266 4.554 1.00 79.31 86 TYR A O 1
ATOM 729 N N . ASP A 1 87 ? -1.287 -13.202 5.158 1.00 84.44 87 ASP A N 1
ATOM 730 C CA . ASP A 1 87 ? -1.451 -14.065 3.986 1.00 84.44 87 ASP A CA 1
ATOM 731 C C . ASP A 1 87 ? -2.290 -13.393 2.878 1.00 84.44 87 ASP A C 1
ATOM 733 O O . ASP A 1 87 ? -2.518 -13.985 1.822 1.00 84.44 87 ASP A O 1
ATOM 737 N N . LEU A 1 88 ? -2.784 -12.169 3.109 1.00 88.94 88 LEU A N 1
ATOM 738 C CA . LEU A 1 88 ? -3.624 -11.448 2.154 1.00 88.94 88 LEU A CA 1
ATOM 739 C C . LEU A 1 88 ? -2.787 -10.629 1.169 1.00 88.94 88 LEU A C 1
ATOM 741 O O . LEU A 1 88 ? -1.893 -9.879 1.554 1.00 88.94 88 LEU A O 1
ATOM 745 N N . SER A 1 89 ? -3.162 -10.712 -0.105 1.00 91.50 89 SER A N 1
ATOM 746 C CA . SER A 1 89 ? -2.681 -9.823 -1.169 1.00 91.50 89 SER A CA 1
ATOM 747 C C . SER A 1 89 ? -3.248 -8.404 -1.040 1.00 91.50 89 SER A C 1
ATOM 749 O O . SER A 1 89 ? -4.288 -8.201 -0.412 1.00 91.50 89 SER A O 1
ATOM 751 N N . LEU A 1 90 ? -2.641 -7.422 -1.721 1.00 92.25 90 LEU A N 1
ATOM 752 C CA . LEU A 1 90 ? -3.148 -6.043 -1.813 1.00 92.25 90 LEU A CA 1
ATOM 753 C C . LEU A 1 90 ? -4.650 -5.958 -2.132 1.00 92.25 90 LEU A C 1
ATOM 755 O O . LEU A 1 90 ? -5.381 -5.203 -1.489 1.00 92.25 90 LEU A O 1
ATOM 759 N N . GLY A 1 91 ? -5.121 -6.744 -3.106 1.00 92.44 91 GLY A N 1
ATOM 760 C CA . GLY A 1 91 ? -6.533 -6.781 -3.488 1.00 92.44 91 GLY A CA 1
ATOM 761 C C . GLY A 1 91 ? -7.436 -7.228 -2.337 1.00 92.44 91 GLY A C 1
ATOM 762 O O . GLY A 1 91 ? -8.440 -6.574 -2.062 1.00 92.44 91 GLY A O 1
ATOM 763 N N . GLN A 1 92 ? -7.031 -8.279 -1.620 1.00 93.56 92 GLN A N 1
ATOM 764 C CA . GLN A 1 92 ? -7.758 -8.802 -0.461 1.00 93.56 92 GLN A CA 1
ATOM 765 C C . GLN A 1 92 ? -7.702 -7.842 0.735 1.00 93.56 92 GLN A C 1
ATOM 767 O O . GLN A 1 92 ? -8.725 -7.603 1.365 1.00 93.56 92 GLN A O 1
ATOM 772 N N . LEU A 1 93 ? -6.549 -7.226 1.015 1.00 93.69 93 LEU A N 1
ATOM 773 C CA . LEU A 1 93 ? -6.400 -6.214 2.072 1.00 93.69 93 LEU A CA 1
ATOM 774 C C . LEU A 1 93 ? -7.321 -5.009 1.835 1.00 93.69 93 LEU A C 1
ATOM 776 O O . LEU A 1 93 ? -7.969 -4.518 2.759 1.00 93.69 93 LEU A O 1
ATOM 780 N N . LYS A 1 94 ? -7.425 -4.553 0.583 1.00 94.31 94 LYS A N 1
ATOM 781 C CA . LYS A 1 94 ? -8.364 -3.500 0.179 1.00 94.31 94 LYS A CA 1
ATOM 782 C C . LYS A 1 94 ? -9.821 -3.925 0.407 1.00 94.31 94 LYS A C 1
ATOM 784 O O . LYS A 1 94 ? -10.619 -3.115 0.876 1.00 94.31 94 LYS A O 1
ATOM 789 N N . ASP A 1 95 ? -10.184 -5.164 0.088 1.00 92.62 95 ASP A N 1
ATOM 790 C CA . ASP A 1 95 ? -11.552 -5.660 0.289 1.00 92.62 95 ASP A CA 1
ATOM 791 C C . ASP A 1 95 ? -11.906 -5.822 1.780 1.00 92.62 95 ASP A C 1
ATOM 793 O O . ASP A 1 95 ? -13.048 -5.560 2.168 1.00 92.62 95 ASP A O 1
ATOM 797 N N . GLU A 1 96 ? -10.927 -6.151 2.628 1.00 91.94 96 GLU A N 1
ATOM 798 C CA . GLU A 1 96 ? -11.076 -6.107 4.088 1.00 91.94 96 GLU A CA 1
ATOM 799 C C . GLU A 1 96 ? -11.263 -4.670 4.598 1.00 91.94 96 GLU A C 1
ATOM 801 O O . GLU A 1 96 ? -12.148 -4.415 5.415 1.00 91.94 96 GLU A O 1
ATOM 806 N N . LEU A 1 97 ? -10.523 -3.690 4.064 1.00 92.38 97 LEU A N 1
ATOM 807 C CA . LEU A 1 97 ? -10.730 -2.277 4.410 1.00 92.38 97 LEU A CA 1
ATOM 808 C C . LEU A 1 97 ? -12.135 -1.776 4.048 1.00 92.38 97 LEU A C 1
ATOM 810 O O . LEU A 1 97 ? -12.716 -0.997 4.802 1.00 92.38 97 LEU A O 1
ATOM 814 N N . LYS A 1 98 ? -12.720 -2.253 2.940 1.00 92.38 98 LYS A N 1
ATOM 815 C CA . LYS A 1 98 ? -14.098 -1.908 2.538 1.00 92.38 98 LYS A CA 1
ATOM 816 C C . LYS A 1 98 ? -15.156 -2.356 3.558 1.00 92.38 98 LYS A C 1
ATOM 818 O O . LYS A 1 98 ? -16.268 -1.832 3.534 1.00 92.38 98 LYS A O 1
ATOM 823 N N . GLN A 1 99 ? -14.830 -3.284 4.462 1.00 91.88 99 GLN A N 1
ATOM 824 C CA . GLN A 1 99 ? -15.744 -3.728 5.521 1.00 91.88 99 GLN A CA 1
ATOM 825 C C . GLN A 1 99 ? -15.928 -2.689 6.636 1.00 91.88 99 GLN A C 1
ATOM 827 O O . GLN A 1 99 ? -16.897 -2.780 7.394 1.00 91.88 99 GLN A O 1
ATOM 832 N N . TYR A 1 100 ? -15.024 -1.709 6.742 1.00 90.06 100 TYR A N 1
ATOM 833 C CA . TYR A 1 100 ? -15.114 -0.600 7.688 1.00 90.06 100 TYR A CA 1
ATOM 834 C C . TYR A 1 100 ? -15.870 0.562 7.030 1.00 90.06 100 TYR A C 1
ATOM 836 O O . TYR A 1 100 ? -15.352 1.249 6.150 1.00 90.06 100 TYR A O 1
ATOM 844 N N . GLN A 1 101 ? -17.116 0.791 7.448 1.00 85.50 101 GLN A N 1
ATOM 845 C CA . GLN A 1 101 ? -17.994 1.817 6.874 1.00 85.50 101 GLN A CA 1
ATOM 846 C C . GLN A 1 101 ? -17.684 3.209 7.442 1.00 85.50 101 GLN A C 1
ATOM 848 O O . GLN A 1 101 ? -18.482 3.772 8.187 1.00 85.50 101 GLN A O 1
ATOM 853 N N . VAL A 1 102 ? -16.515 3.757 7.104 1.00 88.31 102 VAL A N 1
ATOM 854 C CA . VAL A 1 102 ? -16.043 5.052 7.616 1.00 88.31 102 VAL A CA 1
ATOM 855 C C . VAL A 1 102 ? -15.531 5.963 6.503 1.00 88.31 102 VAL A C 1
ATOM 857 O O . VAL A 1 102 ? -14.859 5.536 5.563 1.00 88.31 102 VAL A O 1
ATOM 860 N N . ASP A 1 103 ? -15.838 7.255 6.616 1.00 89.56 103 ASP A N 1
ATOM 861 C CA . ASP A 1 103 ? -15.555 8.231 5.561 1.00 89.56 103 ASP A CA 1
ATOM 862 C C . ASP A 1 103 ? -14.061 8.490 5.360 1.00 89.56 103 ASP A C 1
ATOM 864 O O . ASP A 1 103 ? -13.613 8.659 4.224 1.00 89.56 103 ASP A O 1
ATOM 868 N N . PHE A 1 104 ? -13.272 8.451 6.438 1.00 90.00 104 PHE A N 1
ATOM 869 C CA . PHE A 1 104 ? -11.831 8.704 6.376 1.00 90.00 104 PHE A CA 1
ATOM 870 C C . PHE A 1 104 ? -11.050 7.620 5.609 1.00 90.00 104 PHE A C 1
ATOM 872 O O . PHE A 1 104 ? -9.901 7.853 5.247 1.00 90.00 104 PHE A O 1
ATOM 879 N N . LEU A 1 105 ? -11.658 6.462 5.311 1.00 93.81 105 LEU A N 1
ATOM 880 C CA . LEU A 1 105 ? -11.051 5.412 4.482 1.00 93.81 105 LEU A CA 1
ATOM 881 C C . LEU A 1 105 ? -11.393 5.530 2.992 1.00 93.81 105 LEU A C 1
ATOM 883 O O . LEU A 1 105 ? -10.709 4.922 2.170 1.00 93.81 105 LEU A O 1
ATOM 887 N N . LYS A 1 106 ? -12.423 6.300 2.611 1.00 94.25 106 LYS A N 1
ATOM 888 C CA . LYS A 1 106 ? -12.944 6.328 1.229 1.00 94.25 106 LYS A CA 1
ATOM 889 C C . LYS A 1 106 ? -11.860 6.631 0.201 1.00 94.25 106 LYS A C 1
ATOM 891 O O . LYS A 1 106 ? -11.747 5.934 -0.804 1.00 94.25 106 LYS A O 1
ATOM 896 N N . LYS A 1 107 ? -11.040 7.648 0.467 1.00 96.50 107 LYS A N 1
ATOM 897 C CA . LYS A 1 107 ? -9.964 8.046 -0.442 1.00 96.50 107 LYS A CA 1
ATOM 898 C C . LYS A 1 107 ? -8.871 6.981 -0.542 1.00 96.50 107 LYS A C 1
ATOM 900 O O . LYS A 1 107 ? -8.435 6.675 -1.649 1.00 96.50 107 LYS A O 1
ATOM 905 N N . LEU A 1 108 ? -8.470 6.394 0.587 1.00 97.12 108 LEU A N 1
ATOM 906 C CA . LEU A 1 108 ? -7.495 5.304 0.605 1.00 97.12 108 LEU A CA 1
ATOM 907 C C . LEU A 1 108 ? -7.989 4.118 -0.232 1.00 97.12 108 LEU A C 1
ATOM 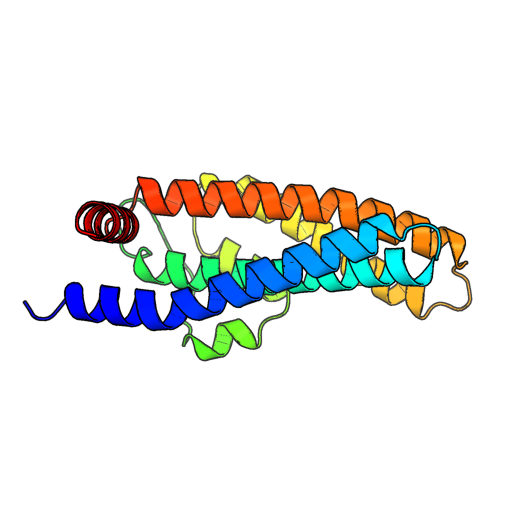909 O O . LEU A 1 108 ? -7.247 3.605 -1.059 1.00 97.12 108 LEU A O 1
ATOM 913 N N . ILE A 1 109 ? -9.256 3.727 -0.079 1.00 96.62 109 ILE A N 1
ATOM 914 C CA . ILE A 1 109 ? -9.856 2.615 -0.829 1.00 96.62 109 ILE A CA 1
ATOM 915 C C . ILE A 1 109 ? -9.795 2.854 -2.345 1.00 96.62 109 ILE A C 1
ATOM 917 O O . ILE A 1 109 ? -9.447 1.934 -3.083 1.00 96.6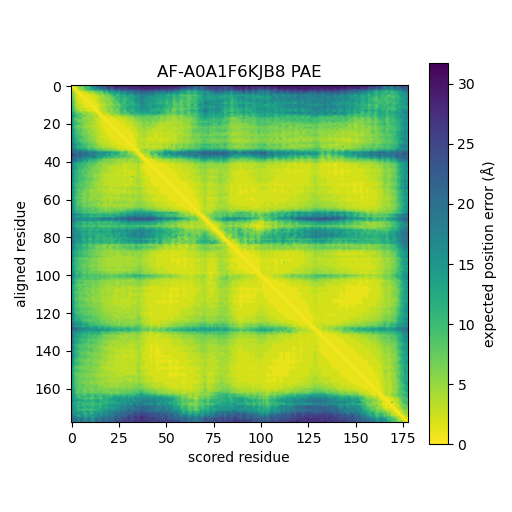2 109 ILE A O 1
ATOM 921 N N . VAL A 1 110 ? -10.099 4.071 -2.810 1.00 97.12 110 VAL A N 1
ATOM 922 C CA . VAL A 1 110 ? -10.023 4.424 -4.240 1.00 97.12 110 VAL A CA 1
ATOM 923 C C . VAL A 1 110 ? -8.589 4.306 -4.758 1.00 97.12 110 VAL A C 1
ATOM 925 O O . VAL A 1 110 ? -8.359 3.656 -5.776 1.00 97.12 110 VAL A O 1
ATOM 928 N N . LEU A 1 111 ? -7.621 4.868 -4.030 1.00 98.00 111 LEU A N 1
ATOM 929 C CA . LEU A 1 111 ? -6.206 4.801 -4.408 1.00 98.00 111 LEU A CA 1
ATOM 930 C C . LEU A 1 111 ? -5.682 3.356 -4.434 1.00 98.00 111 LEU A C 1
ATOM 932 O O . LEU A 1 111 ? -4.942 2.979 -5.338 1.00 98.00 111 LEU A O 1
ATOM 936 N N . LEU A 1 112 ? -6.095 2.521 -3.477 1.00 97.62 112 LEU A N 1
ATOM 937 C CA . LEU A 1 112 ? -5.741 1.100 -3.444 1.00 97.62 112 LEU A CA 1
ATOM 938 C C . LEU A 1 112 ? -6.350 0.313 -4.606 1.00 97.62 112 LEU A C 1
ATOM 940 O O . LEU A 1 112 ? -5.742 -0.640 -5.090 1.00 97.62 112 LEU A O 1
ATOM 944 N N . GLU A 1 113 ? -7.546 0.687 -5.056 1.00 97.25 113 GLU A N 1
ATOM 945 C CA . GLU A 1 113 ? -8.175 0.072 -6.222 1.00 97.25 113 GLU A CA 1
ATOM 946 C C . GLU A 1 113 ? -7.393 0.376 -7.504 1.00 97.25 113 GLU A C 1
ATOM 948 O O . GLU A 1 113 ? -7.127 -0.535 -8.292 1.00 97.25 113 GLU A O 1
ATOM 953 N N . GLU A 1 114 ? -6.957 1.624 -7.668 1.00 97.56 114 GLU A N 1
ATOM 954 C CA . GLU A 1 114 ? -6.089 2.039 -8.768 1.00 97.56 114 GLU A CA 1
ATOM 955 C C . GLU A 1 114 ? -4.725 1.335 -8.710 1.00 97.56 114 GLU A C 1
ATOM 957 O O . GLU A 1 114 ? -4.292 0.750 -9.705 1.00 97.56 114 GLU A O 1
ATOM 962 N N . LEU A 1 115 ? -4.090 1.291 -7.532 1.00 97.62 115 LEU A N 1
ATOM 963 C CA . LEU A 1 115 ? -2.788 0.645 -7.349 1.00 97.62 115 LEU A CA 1
ATOM 964 C C . LEU A 1 115 ? -2.859 -0.854 -7.647 1.00 97.62 115 LEU A C 1
ATOM 966 O O . LEU A 1 115 ? -1.991 -1.396 -8.329 1.00 97.62 115 LEU A O 1
ATOM 970 N N . ASN A 1 116 ? -3.909 -1.532 -7.181 1.00 96.75 116 ASN A N 1
ATOM 971 C CA . ASN A 1 116 ? -4.091 -2.954 -7.446 1.00 96.75 116 ASN A CA 1
ATOM 972 C C . ASN A 1 116 ? -4.267 -3.234 -8.946 1.00 96.75 116 ASN A C 1
ATOM 974 O O . ASN A 1 116 ? -3.676 -4.180 -9.463 1.00 96.75 116 ASN A O 1
ATOM 978 N N . ARG A 1 117 ? -5.034 -2.399 -9.663 1.00 96.56 117 ARG A N 1
ATOM 979 C CA . ARG A 1 117 ? -5.155 -2.508 -11.127 1.00 96.56 117 ARG A CA 1
ATOM 980 C C . ARG A 1 117 ? -3.807 -2.313 -11.815 1.00 96.56 117 ARG A C 1
ATOM 982 O O . ARG A 1 117 ? -3.457 -3.113 -12.679 1.00 96.56 117 ARG A O 1
ATOM 989 N N . MET A 1 118 ? -3.052 -1.297 -11.405 1.00 95.81 118 MET A N 1
ATOM 990 C CA . MET A 1 118 ? -1.739 -1.000 -11.970 1.00 95.81 118 MET A CA 1
ATOM 991 C C . MET A 1 118 ? -0.743 -2.135 -11.728 1.00 95.81 118 MET A C 1
ATOM 993 O O . MET A 1 118 ? -0.054 -2.541 -12.653 1.00 95.81 118 MET A O 1
ATOM 997 N N . ARG A 1 119 ? -0.716 -2.718 -10.525 1.00 94.75 119 ARG A N 1
ATOM 998 C CA . ARG A 1 119 ? 0.146 -3.864 -10.207 1.00 94.75 119 ARG A CA 1
ATOM 999 C C . ARG A 1 119 ? -0.193 -5.096 -11.048 1.00 94.75 119 ARG A C 1
ATOM 1001 O O . ARG A 1 119 ? 0.717 -5.768 -11.524 1.00 94.75 119 ARG A O 1
ATOM 1008 N N . ILE A 1 120 ? -1.481 -5.392 -11.238 1.00 93.62 120 ILE A N 1
ATOM 1009 C CA . ILE A 1 120 ? -1.920 -6.503 -12.095 1.00 93.62 120 ILE A CA 1
ATOM 1010 C C . ILE A 1 120 ? -1.461 -6.262 -13.537 1.00 93.62 120 ILE A C 1
ATOM 1012 O O . ILE A 1 120 ? -0.840 -7.138 -14.135 1.00 93.62 120 ILE A O 1
ATOM 1016 N N . GLN A 1 121 ? -1.711 -5.067 -14.078 1.00 94.56 121 GLN A N 1
ATOM 1017 C CA . GLN A 1 121 ? -1.281 -4.700 -15.428 1.00 94.56 121 GLN A CA 1
ATOM 1018 C C . GLN A 1 121 ? 0.242 -4.791 -15.583 1.00 94.56 121 GLN A C 1
ATOM 1020 O O . GLN A 1 121 ? 0.728 -5.397 -16.533 1.00 94.56 121 GLN A O 1
ATOM 1025 N N . PHE A 1 122 ? 0.988 -4.257 -14.619 1.00 94.56 122 PHE A N 1
ATOM 1026 C CA . PHE A 1 122 ? 2.444 -4.302 -14.601 1.00 94.56 122 PHE A CA 1
ATOM 1027 C C . PHE A 1 122 ? 2.979 -5.739 -14.587 1.00 94.56 122 PHE A C 1
ATOM 1029 O O . PHE A 1 122 ? 3.887 -6.066 -15.345 1.00 94.56 122 PHE A O 1
ATOM 1036 N N . ALA A 1 123 ? 2.379 -6.628 -13.788 1.00 93.06 123 ALA A N 1
ATOM 1037 C CA . ALA A 1 123 ? 2.740 -8.044 -13.782 1.00 93.06 123 ALA A CA 1
ATOM 1038 C C . ALA A 1 123 ? 2.517 -8.695 -15.157 1.00 93.06 123 ALA A C 1
ATOM 1040 O O . ALA A 1 123 ? 3.376 -9.439 -15.623 1.00 93.06 123 ALA A O 1
ATOM 1041 N N . HIS A 1 124 ? 1.411 -8.387 -15.842 1.00 93.75 124 HIS A N 1
ATOM 1042 C CA . HIS A 1 124 ? 1.193 -8.863 -17.212 1.00 93.75 124 HIS A CA 1
ATOM 1043 C C . HIS A 1 124 ? 2.235 -8.319 -18.192 1.00 93.75 124 HIS A C 1
ATOM 1045 O O . HIS A 1 124 ? 2.729 -9.067 -19.031 1.00 93.75 124 HIS A O 1
ATOM 1051 N N . HIS A 1 125 ? 2.583 -7.041 -18.073 1.00 93.81 125 HIS A N 1
ATOM 1052 C CA . HIS A 1 125 ? 3.578 -6.391 -18.917 1.00 93.81 125 HIS A CA 1
ATOM 1053 C C . HIS A 1 125 ? 4.980 -6.988 -18.737 1.00 93.81 125 HIS A C 1
ATOM 1055 O O . HIS A 1 125 ? 5.659 -7.211 -19.733 1.00 93.81 125 HIS A O 1
ATOM 1061 N N . ILE A 1 126 ? 5.395 -7.321 -17.505 1.00 91.75 126 ILE A N 1
ATOM 1062 C CA . ILE A 1 126 ? 6.713 -7.929 -17.229 1.00 91.75 126 ILE A CA 1
ATOM 1063 C C . ILE A 1 126 ? 6.910 -9.234 -18.006 1.00 91.75 126 ILE A C 1
ATOM 1065 O O . ILE A 1 126 ? 8.008 -9.516 -18.481 1.00 91.75 126 ILE A O 1
ATOM 1069 N N . TYR A 1 127 ? 5.858 -10.045 -18.107 1.00 90.56 127 TYR A N 1
ATOM 1070 C CA . TYR A 1 127 ? 5.921 -11.369 -18.727 1.00 90.56 127 TYR A CA 1
ATOM 1071 C C . TYR A 1 127 ? 5.396 -11.388 -20.170 1.00 90.56 127 TYR A C 1
ATOM 1073 O O . TYR A 1 127 ? 5.265 -12.460 -20.760 1.00 90.56 127 TYR A O 1
ATOM 1081 N N . SER A 1 128 ? 5.085 -10.224 -20.746 1.00 92.19 128 SER A N 1
ATOM 1082 C CA . SER A 1 128 ? 4.621 -10.113 -22.126 1.00 92.19 128 SER A CA 1
ATOM 1083 C C . SER A 1 128 ? 5.793 -10.011 -23.098 1.00 92.19 128 SER A C 1
ATOM 1085 O O . SER A 1 128 ? 6.708 -9.218 -22.905 1.00 92.19 128 SER A O 1
ATOM 1087 N N . TYR A 1 129 ? 5.725 -10.746 -24.210 1.00 86.81 129 TYR A N 1
ATOM 1088 C CA . TYR A 1 129 ? 6.695 -10.628 -25.305 1.00 86.81 129 TYR A CA 1
ATOM 1089 C C . TYR A 1 129 ? 6.588 -9.307 -26.078 1.00 86.81 129 TYR A C 1
ATOM 1091 O O . TYR A 1 129 ? 7.517 -8.945 -26.795 1.00 86.81 129 TYR A O 1
ATOM 1099 N N . SER A 1 130 ? 5.448 -8.616 -25.989 1.00 89.62 130 SER A N 1
ATOM 1100 C CA . SER A 1 130 ? 5.169 -7.409 -26.776 1.00 89.62 130 SER A CA 1
ATOM 1101 C C . SER A 1 130 ? 5.489 -6.110 -26.045 1.00 89.62 130 SER A C 1
ATOM 1103 O O . SER A 1 130 ? 5.408 -5.051 -26.660 1.00 89.62 130 SER A O 1
ATOM 1105 N N . THR A 1 131 ? 5.773 -6.165 -24.743 1.00 90.81 131 THR A N 1
ATOM 1106 C CA . THR A 1 131 ? 6.013 -4.964 -23.943 1.00 90.81 131 THR A CA 1
ATOM 1107 C C . THR A 1 131 ? 7.500 -4.655 -23.919 1.00 90.81 131 THR A C 1
ATOM 1109 O O . THR A 1 131 ? 8.317 -5.520 -23.605 1.00 90.81 131 THR A O 1
ATOM 1112 N N . SER A 1 132 ? 7.861 -3.422 -24.273 1.00 92.44 132 SER A N 1
ATOM 1113 C CA . SER A 1 132 ? 9.257 -3.003 -24.249 1.00 92.44 132 SER A CA 1
ATOM 1114 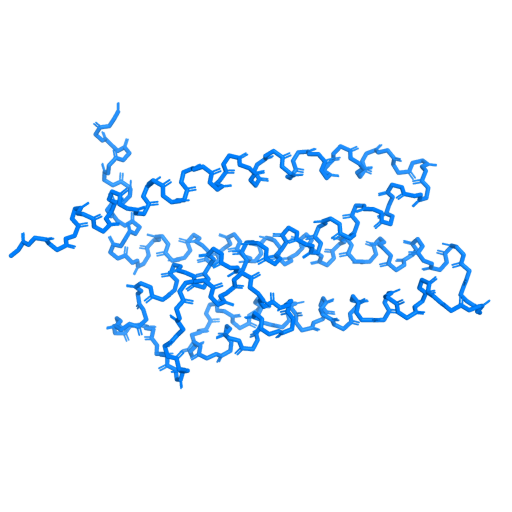C C . SER A 1 132 ? 9.729 -2.725 -22.819 1.00 92.44 132 SER A C 1
ATOM 1116 O O . SER A 1 132 ? 8.938 -2.513 -21.897 1.00 92.44 132 SER A O 1
ATOM 1118 N N . LEU A 1 133 ? 11.048 -2.698 -22.630 1.00 90.25 133 LEU A N 1
ATOM 1119 C CA . LEU A 1 133 ? 11.633 -2.314 -21.350 1.00 90.25 133 LEU A CA 1
ATOM 1120 C C . LEU A 1 133 ? 11.295 -0.857 -20.980 1.00 90.25 133 LEU A C 1
ATOM 1122 O O . LEU A 1 133 ? 11.059 -0.568 -19.810 1.00 90.25 133 LEU A O 1
ATOM 1126 N N . ASP A 1 134 ? 11.216 0.036 -21.967 1.00 90.50 134 ASP A N 1
ATOM 1127 C CA . ASP A 1 134 ? 10.866 1.444 -21.751 1.00 90.50 134 ASP A CA 1
ATOM 1128 C C . ASP A 1 134 ? 9.414 1.600 -21.280 1.00 90.50 134 ASP A C 1
ATOM 1130 O O . ASP A 1 134 ? 9.138 2.378 -20.366 1.00 90.50 134 ASP A O 1
ATOM 1134 N N . ASP A 1 135 ? 8.491 0.800 -21.823 1.00 91.62 135 ASP A N 1
ATOM 1135 C CA . ASP A 1 135 ? 7.098 0.767 -21.359 1.00 91.62 135 ASP A CA 1
ATOM 1136 C C . ASP A 1 135 ? 7.010 0.315 -19.894 1.00 91.62 135 ASP A C 1
ATOM 1138 O O . ASP A 1 135 ? 6.264 0.895 -19.102 1.00 91.62 135 ASP A O 1
ATOM 1142 N N . LEU A 1 136 ? 7.819 -0.679 -19.503 1.00 92.38 136 LEU A N 1
ATOM 1143 C CA . LEU A 1 136 ? 7.905 -1.129 -18.112 1.00 92.38 136 LEU A CA 1
ATOM 1144 C C . LEU A 1 136 ? 8.436 -0.036 -17.182 1.00 92.38 136 LEU A C 1
ATOM 1146 O O . LEU A 1 136 ? 7.937 0.104 -16.068 1.00 92.38 136 LEU A O 1
ATOM 1150 N N . ILE A 1 137 ? 9.418 0.756 -17.617 1.00 91.56 137 ILE A N 1
ATOM 1151 C CA . ILE A 1 137 ? 9.919 1.891 -16.828 1.00 91.56 137 ILE A CA 1
ATOM 1152 C C . ILE A 1 137 ? 8.810 2.920 -16.625 1.00 91.56 137 ILE A C 1
ATOM 1154 O O . ILE A 1 137 ? 8.573 3.353 -15.499 1.00 91.56 137 ILE A O 1
ATOM 1158 N N . ILE A 1 138 ? 8.097 3.275 -17.696 1.00 92.94 138 ILE A N 1
ATOM 1159 C CA . ILE A 1 138 ? 7.000 4.247 -17.646 1.00 92.94 138 ILE A CA 1
ATOM 1160 C C . ILE A 1 138 ? 5.903 3.784 -16.681 1.00 92.94 138 ILE A C 1
ATOM 1162 O O . ILE A 1 138 ? 5.370 4.588 -15.910 1.00 92.94 138 ILE A O 1
ATOM 1166 N N . ASP A 1 139 ? 5.555 2.499 -16.709 1.00 94.44 139 ASP A N 1
ATOM 1167 C CA . ASP A 1 139 ? 4.563 1.938 -15.797 1.00 94.44 139 ASP A CA 1
ATOM 1168 C C . ASP A 1 139 ? 5.064 1.895 -14.351 1.00 94.44 139 ASP A C 1
ATOM 1170 O O . ASP A 1 139 ? 4.311 2.245 -13.440 1.00 94.44 139 ASP A O 1
ATOM 1174 N N . ALA A 1 140 ? 6.334 1.544 -14.130 1.00 94.38 140 ALA A N 1
ATOM 1175 C CA . ALA A 1 140 ? 6.946 1.567 -12.805 1.00 94.38 140 ALA A CA 1
ATOM 1176 C C . ALA A 1 140 ? 6.977 2.989 -12.217 1.00 94.38 140 ALA A C 1
ATOM 1178 O O . ALA A 1 140 ? 6.601 3.176 -11.062 1.00 94.38 140 ALA A O 1
ATOM 1179 N N . ASP A 1 141 ? 7.323 4.006 -13.010 1.00 93.56 141 ASP A N 1
ATOM 1180 C CA . ASP A 1 141 ? 7.327 5.410 -12.581 1.00 93.56 141 ASP A CA 1
ATOM 1181 C C . ASP A 1 141 ? 5.929 5.913 -12.201 1.00 93.56 141 ASP A C 1
ATOM 1183 O O . ASP A 1 141 ? 5.753 6.620 -11.202 1.00 93.56 141 ASP A O 1
ATOM 1187 N N . LYS A 1 142 ? 4.905 5.550 -12.983 1.00 95.50 142 LYS A N 1
ATOM 1188 C CA . LYS A 1 142 ? 3.503 5.830 -12.625 1.00 95.50 142 LYS A CA 1
ATOM 1189 C C . LYS A 1 142 ? 3.127 5.115 -11.328 1.00 95.50 142 LYS A C 1
ATOM 1191 O O . LYS A 1 142 ? 2.495 5.719 -10.460 1.00 95.50 142 LYS A O 1
ATOM 1196 N N . GLY A 1 143 ? 3.558 3.864 -11.187 1.00 95.94 143 GLY A N 1
ATOM 1197 C CA . GLY A 1 143 ? 3.359 3.035 -10.005 1.00 95.94 143 GLY A CA 1
ATOM 1198 C C . GLY A 1 143 ? 3.965 3.621 -8.742 1.00 95.94 143 GLY A C 1
ATOM 1199 O O . GLY A 1 143 ? 3.299 3.639 -7.706 1.00 95.94 143 GLY A O 1
ATOM 1200 N N . ILE A 1 144 ? 5.177 4.166 -8.829 1.00 94.81 144 ILE A N 1
ATOM 1201 C CA . ILE A 1 144 ? 5.854 4.850 -7.723 1.00 94.81 144 ILE A CA 1
ATOM 1202 C C . ILE A 1 144 ? 5.054 6.086 -7.298 1.00 94.81 144 ILE A C 1
ATOM 1204 O O . ILE A 1 144 ? 4.692 6.227 -6.133 1.00 94.81 144 ILE A O 1
ATOM 1208 N N . LYS A 1 145 ? 4.665 6.946 -8.248 1.00 95.38 145 LYS A N 1
ATOM 1209 C CA . LYS A 1 145 ? 3.877 8.158 -7.943 1.00 95.38 145 LYS A CA 1
ATOM 1210 C C . LYS A 1 145 ? 2.536 7.840 -7.284 1.00 95.38 145 LYS A C 1
ATOM 1212 O O . LYS A 1 145 ? 2.073 8.580 -6.415 1.00 95.38 145 LYS A O 1
ATOM 1217 N N . LEU A 1 146 ? 1.880 6.764 -7.713 1.00 97.69 146 LEU A N 1
ATOM 1218 C CA . LEU A 1 146 ? 0.632 6.311 -7.105 1.00 97.69 146 LEU A CA 1
ATOM 1219 C C . LEU A 1 146 ? 0.872 5.709 -5.713 1.00 97.69 146 LEU A C 1
ATOM 1221 O O . LEU A 1 146 ? 0.128 6.005 -4.778 1.00 97.69 146 LEU A O 1
ATOM 1225 N N . SER A 1 147 ? 1.936 4.923 -5.551 1.00 96.56 147 SER A N 1
ATOM 1226 C CA . SER A 1 147 ? 2.340 4.339 -4.269 1.00 96.56 147 SER A CA 1
ATOM 1227 C C . SER A 1 147 ? 2.638 5.411 -3.217 1.00 96.56 147 SER A C 1
ATOM 1229 O O . SER A 1 147 ? 2.172 5.306 -2.083 1.00 96.56 147 SER A O 1
ATOM 1231 N N . GLU A 1 148 ? 3.306 6.500 -3.593 1.00 94.88 148 GLU A N 1
ATOM 1232 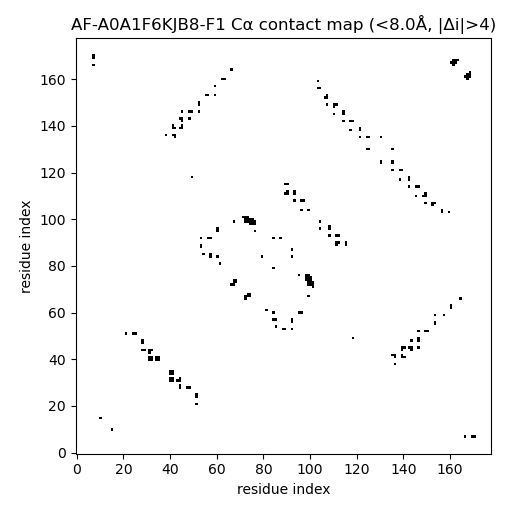C CA . GLU A 1 148 ? 3.548 7.652 -2.715 1.00 94.88 148 GLU A CA 1
ATOM 1233 C C . GLU A 1 148 ? 2.241 8.300 -2.230 1.00 94.88 148 GLU A C 1
ATOM 1235 O O . GLU A 1 148 ? 2.095 8.616 -1.046 1.00 94.88 148 GLU A O 1
ATOM 1240 N N . GLN A 1 149 ? 1.250 8.448 -3.116 1.00 97.62 149 GLN A N 1
ATOM 1241 C CA . GLN A 1 149 ? -0.073 8.961 -2.744 1.00 97.62 149 GLN A CA 1
ATOM 1242 C C . GLN A 1 149 ? -0.808 8.018 -1.787 1.00 97.62 149 GLN A C 1
ATOM 1244 O O . GLN A 1 149 ? -1.429 8.479 -0.826 1.00 97.62 149 GLN A O 1
ATOM 1249 N N . VAL A 1 150 ? -0.724 6.707 -2.029 1.00 97.56 150 VAL A N 1
ATOM 1250 C CA . VAL A 1 150 ? -1.311 5.677 -1.162 1.00 97.56 150 VAL A CA 1
ATOM 1251 C C . VAL A 1 150 ? -0.660 5.722 0.220 1.00 97.56 150 VAL A C 1
ATOM 1253 O O . VAL A 1 150 ? -1.370 5.795 1.219 1.00 97.56 150 VAL A O 1
ATOM 1256 N N . MET A 1 151 ? 0.671 5.765 0.296 1.00 94.50 151 MET A N 1
ATOM 1257 C CA . MET A 1 151 ? 1.422 5.853 1.554 1.00 94.50 151 MET A CA 1
ATOM 1258 C C . MET A 1 151 ? 1.102 7.124 2.345 1.00 94.50 151 MET A C 1
ATOM 1260 O O . MET A 1 151 ? 0.927 7.080 3.569 1.00 94.50 151 MET A O 1
ATOM 1264 N N . LEU A 1 152 ? 0.968 8.260 1.656 1.00 95.38 152 LEU A N 1
ATOM 1265 C CA . LEU A 1 152 ? 0.531 9.508 2.275 1.00 95.38 152 LEU A CA 1
ATOM 1266 C C . LEU A 1 152 ? -0.873 9.365 2.877 1.00 95.38 152 LEU A C 1
ATOM 1268 O O . LEU A 1 152 ? -1.126 9.844 3.984 1.00 95.38 152 LEU A O 1
ATOM 1272 N N . GLU A 1 153 ? -1.795 8.720 2.166 1.00 96.88 153 GLU A N 1
ATOM 1273 C CA . GLU A 1 153 ? -3.163 8.534 2.642 1.00 96.88 153 GLU A CA 1
ATOM 1274 C C . GLU A 1 153 ? -3.241 7.523 3.797 1.00 96.88 153 GLU A C 1
ATOM 1276 O O . GLU A 1 153 ? -3.909 7.800 4.790 1.00 96.88 153 GLU A O 1
ATOM 1281 N N . ILE A 1 154 ? -2.474 6.428 3.748 1.00 94.50 154 ILE A N 1
ATOM 1282 C CA . ILE A 1 154 ? -2.291 5.498 4.874 1.00 94.50 154 ILE A CA 1
ATOM 1283 C C . ILE A 1 154 ? -1.823 6.257 6.121 1.00 94.50 154 ILE A C 1
ATOM 1285 O O . ILE A 1 154 ? -2.391 6.097 7.200 1.00 94.50 154 ILE A O 1
ATOM 1289 N N . SER A 1 155 ? -0.835 7.143 5.973 1.00 90.88 155 SER A N 1
ATOM 1290 C CA . SER A 1 155 ? -0.300 7.939 7.084 1.00 90.88 155 SER A CA 1
ATOM 1291 C C . SER A 1 155 ? -1.356 8.862 7.703 1.00 90.88 155 SER A C 1
ATOM 1293 O O . SER A 1 155 ? -1.412 9.022 8.923 1.00 90.88 155 SER A O 1
ATOM 1295 N N . LYS A 1 156 ? -2.238 9.451 6.883 1.00 92.56 156 LYS A N 1
ATOM 1296 C CA . LYS A 1 156 ? -3.370 10.253 7.381 1.00 92.56 156 LYS A CA 1
ATOM 1297 C C . LYS A 1 156 ? -4.380 9.404 8.138 1.00 92.56 156 LYS A C 1
ATOM 1299 O O . LYS A 1 156 ? -4.869 9.849 9.172 1.00 92.56 156 LYS A O 1
ATOM 1304 N N . VAL A 1 157 ? -4.673 8.202 7.646 1.00 91.81 157 VAL A N 1
ATOM 1305 C CA . VAL A 1 157 ? -5.587 7.269 8.308 1.00 91.81 157 VAL A CA 1
ATOM 1306 C C . VAL A 1 157 ? -5.028 6.830 9.662 1.00 91.81 157 VAL A C 1
ATOM 1308 O O . VAL A 1 157 ? -5.752 6.891 10.655 1.00 91.81 157 VAL A O 1
ATOM 1311 N N . PHE A 1 158 ? -3.743 6.471 9.742 1.00 86.94 158 PHE A N 1
AT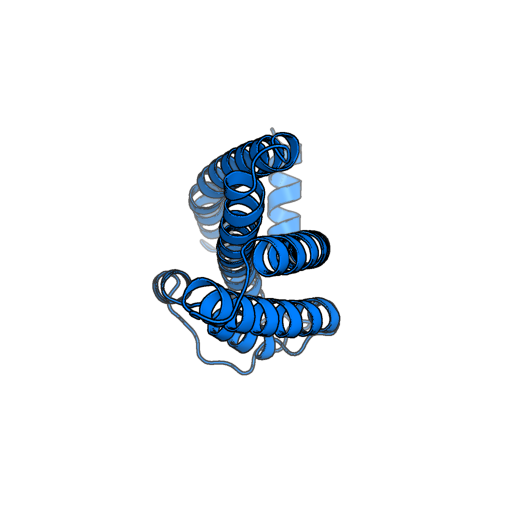OM 1312 C CA . PHE A 1 158 ? -3.088 6.172 11.020 1.00 86.94 158 PHE A CA 1
ATOM 1313 C C . PHE A 1 158 ? -3.174 7.355 11.984 1.00 86.94 158 PHE A C 1
ATOM 1315 O O . PHE A 1 158 ? -3.611 7.194 13.118 1.00 86.94 158 PHE A O 1
ATOM 1322 N N . LYS A 1 159 ? -2.854 8.571 11.524 1.00 86.50 159 LYS A N 1
ATOM 1323 C CA . LYS A 1 159 ? -2.954 9.778 12.356 1.00 86.50 159 LYS A CA 1
ATOM 1324 C C . LYS A 1 159 ? -4.382 10.031 12.847 1.00 86.50 159 LYS A C 1
ATOM 1326 O O . LYS A 1 159 ? -4.579 10.378 14.008 1.00 86.50 159 LYS A O 1
ATOM 1331 N N . HIS A 1 160 ? -5.381 9.848 11.983 1.00 86.94 160 HIS A N 1
ATOM 1332 C CA . HIS A 1 160 ? -6.787 9.966 12.362 1.00 86.94 160 HIS A CA 1
ATOM 1333 C C . HIS A 1 160 ? -7.163 8.929 13.430 1.00 86.94 160 HIS A C 1
ATOM 1335 O O . HIS A 1 160 ? -7.799 9.271 14.424 1.00 86.94 160 HIS A O 1
ATOM 1341 N N . THR A 1 161 ? -6.715 7.687 13.253 1.00 82.56 161 THR A N 1
ATOM 1342 C CA . THR A 1 161 ? -6.923 6.579 14.193 1.00 82.56 161 THR A CA 1
ATOM 1343 C C . THR A 1 161 ? -6.260 6.875 15.541 1.00 82.56 161 THR A C 1
ATOM 1345 O O . THR A 1 161 ? -6.897 6.742 16.581 1.00 82.56 161 THR A O 1
ATOM 1348 N N . GLU A 1 162 ? -5.023 7.373 15.556 1.00 79.12 162 GLU A N 1
ATOM 1349 C CA . GLU A 1 162 ? -4.313 7.749 16.785 1.00 79.12 162 GLU A CA 1
ATOM 1350 C C . GLU A 1 162 ? -5.023 8.894 17.536 1.00 79.12 162 GLU A C 1
ATOM 1352 O O . GLU A 1 162 ? -5.140 8.881 18.759 1.00 79.12 162 GLU A O 1
ATOM 1357 N N . GLN A 1 163 ? -5.545 9.888 16.821 1.00 80.31 163 GLN A N 1
ATOM 1358 C CA . GLN A 1 163 ? -6.166 11.060 17.446 1.00 80.31 163 GLN A CA 1
ATOM 1359 C C . GLN A 1 163 ? -7.568 10.802 18.000 1.00 80.31 163 GLN A C 1
ATOM 1361 O O . GLN A 1 163 ? -7.973 11.481 18.941 1.00 80.31 163 GLN A O 1
ATOM 1366 N N . ASN A 1 164 ? -8.308 9.861 17.413 1.00 75.12 164 ASN A N 1
ATOM 1367 C CA . ASN A 1 164 ? -9.737 9.679 17.682 1.00 75.12 164 ASN A CA 1
ATOM 1368 C C . ASN A 1 164 ? -10.056 8.361 18.400 1.00 75.12 164 ASN A C 1
ATOM 1370 O O . ASN A 1 164 ? -11.225 8.000 18.534 1.00 75.12 164 ASN A O 1
ATOM 1374 N N . THR A 1 165 ? -9.040 7.621 18.856 1.00 69.19 165 THR A N 1
ATOM 1375 C CA . THR A 1 165 ? -9.235 6.317 19.499 1.00 69.19 165 THR A CA 1
ATOM 1376 C C . THR A 1 165 ? -8.535 6.226 20.846 1.00 69.19 165 THR A C 1
ATOM 1378 O O . THR A 1 165 ? -7.490 6.828 21.100 1.00 69.19 165 THR A O 1
ATOM 1381 N N . TRP A 1 166 ? -9.109 5.416 21.737 1.00 66.19 166 TRP A N 1
ATOM 1382 C CA . TRP A 1 166 ? -8.582 5.203 23.085 1.00 66.19 166 TRP A CA 1
ATOM 1383 C C . TRP A 1 166 ? -7.153 4.625 23.087 1.00 66.19 166 TRP A C 1
ATOM 1385 O O . TRP A 1 166 ? -6.378 4.923 23.997 1.00 66.19 166 TRP A O 1
ATOM 1395 N N . ILE A 1 167 ? -6.784 3.844 22.062 1.00 66.62 167 ILE A N 1
ATOM 1396 C CA . ILE A 1 167 ? -5.432 3.287 21.890 1.00 66.62 167 ILE A CA 1
ATOM 1397 C C . ILE A 1 167 ? -4.425 4.390 21.613 1.00 66.62 167 ILE A C 1
ATOM 1399 O O . ILE A 1 167 ? -3.386 4.442 22.272 1.00 66.62 167 ILE A O 1
ATOM 1403 N N . GLY A 1 168 ? -4.740 5.299 20.691 1.00 65.81 168 GLY A N 1
ATOM 1404 C CA . GLY A 1 168 ? -3.856 6.418 20.405 1.00 65.81 168 GLY A CA 1
ATOM 1405 C C . GLY A 1 168 ? -3.658 7.312 21.629 1.00 65.81 168 GLY A C 1
ATOM 1406 O O . GLY A 1 168 ? -2.520 7.588 22.003 1.00 65.81 168 GLY A O 1
ATOM 1407 N N . HIS A 1 169 ? -4.725 7.616 22.377 1.00 67.00 169 HIS A N 1
ATOM 1408 C CA . HIS A 1 169 ? -4.610 8.346 23.647 1.00 67.00 169 HIS A CA 1
ATOM 1409 C C . HIS A 1 169 ? -3.745 7.627 24.704 1.00 67.00 169 HIS A C 1
ATOM 1411 O O . HIS A 1 169 ? -3.002 8.283 25.440 1.00 67.00 169 HIS A O 1
ATOM 1417 N N . LEU A 1 170 ? -3.803 6.292 24.792 1.00 65.38 170 LEU A N 1
ATOM 1418 C CA . LEU A 1 170 ? -2.927 5.495 25.667 1.00 65.38 170 LEU A CA 1
ATOM 1419 C C . LEU A 1 170 ? -1.455 5.578 25.242 1.00 65.38 170 LEU A C 1
ATOM 1421 O O . LEU A 1 170 ? -0.573 5.731 26.092 1.00 65.38 170 LEU A O 1
ATOM 1425 N N . MET A 1 171 ? -1.189 5.501 23.938 1.00 61.66 171 MET A N 1
ATOM 1426 C CA . MET A 1 171 ? 0.157 5.583 23.367 1.00 61.66 171 MET A CA 1
ATOM 1427 C C . MET A 1 171 ? 0.769 6.977 23.554 1.00 61.66 171 MET A C 1
ATOM 1429 O O . MET A 1 171 ? 1.932 7.087 23.953 1.00 61.66 171 MET A O 1
ATOM 1433 N N . THR A 1 172 ? -0.015 8.045 23.363 1.00 61.38 172 THR A N 1
ATOM 1434 C CA . THR A 1 172 ? 0.426 9.423 23.628 1.00 61.38 172 THR A CA 1
ATOM 1435 C C . THR A 1 172 ? 0.751 9.625 25.109 1.00 61.38 172 THR A C 1
ATOM 1437 O O . THR A 1 172 ? 1.801 10.177 25.430 1.00 61.38 172 THR A O 1
ATOM 1440 N N . LYS A 1 173 ? -0.083 9.112 26.028 1.00 57.22 173 LYS A N 1
ATOM 1441 C CA . LYS A 1 173 ? 0.194 9.181 27.473 1.00 57.22 173 LYS A CA 1
ATOM 1442 C C . LYS A 1 173 ? 1.501 8.477 27.842 1.00 57.22 173 LYS A C 1
ATOM 1444 O O . LYS A 1 173 ? 2.316 9.072 28.535 1.00 57.22 173 LYS A O 1
ATOM 1449 N N . LYS A 1 174 ? 1.760 7.259 27.350 1.00 54.59 174 LYS A N 1
ATOM 1450 C CA . LYS A 1 174 ? 3.022 6.545 27.643 1.00 54.59 174 LYS A CA 1
ATOM 1451 C C . LYS A 1 174 ? 4.274 7.236 27.082 1.00 54.59 174 LYS A C 1
ATOM 1453 O O . LYS A 1 174 ? 5.334 7.082 27.678 1.00 54.59 174 LYS A O 1
ATOM 1458 N N . LYS A 1 175 ? 4.175 8.000 25.985 1.00 50.03 175 LYS A N 1
ATOM 1459 C CA . LYS A 1 175 ? 5.280 8.842 25.480 1.00 50.03 175 LYS A CA 1
ATOM 1460 C C . LYS A 1 175 ? 5.596 10.034 26.391 1.00 50.03 175 LYS A C 1
ATOM 1462 O O . LYS A 1 175 ? 6.744 10.437 26.434 1.00 50.03 175 LYS A O 1
ATOM 1467 N N . ILE A 1 176 ? 4.605 10.580 27.099 1.00 41.12 176 ILE A N 1
ATOM 1468 C CA . ILE A 1 176 ? 4.780 11.730 28.009 1.00 41.12 176 ILE A CA 1
ATOM 1469 C C . ILE A 1 176 ? 5.459 11.313 29.329 1.00 41.12 176 ILE A C 1
ATOM 1471 O O . ILE A 1 176 ? 6.078 12.139 29.990 1.00 41.12 176 ILE A O 1
ATOM 1475 N N . TYR A 1 177 ? 5.362 10.034 29.706 1.00 35.06 177 TYR A N 1
ATOM 1476 C CA . TYR A 1 177 ? 5.965 9.480 30.928 1.00 35.06 177 TYR A CA 1
ATOM 1477 C C . TYR A 1 177 ? 7.301 8.742 30.694 1.00 35.06 177 TYR A C 1
ATOM 1479 O O . TYR A 1 177 ? 7.750 8.012 31.579 1.00 35.06 177 TYR A O 1
ATOM 1487 N N . LYS A 1 178 ? 7.925 8.901 29.521 1.00 39.56 178 LYS A N 1
ATOM 1488 C CA . LYS A 1 178 ? 9.312 8.497 29.241 1.00 39.56 178 LYS A CA 1
ATOM 1489 C C . LYS A 1 178 ? 10.175 9.734 29.065 1.00 39.56 178 LYS A C 1
ATOM 1491 O O . LYS A 1 178 ? 11.347 9.658 29.485 1.00 39.56 178 LYS A O 1
#

Nearest PDB structures (foldseek):
  2q98-assembly1_A  TM=3.211E-01  e=4.930E-01  Homo sapiens
  6jx6-assembly1_C  TM=2.716E-01  e=1.205E+00  Homo sapiens
  4tx5-assembly1_B  TM=2.654E-01  e=2.388E+00  Homo sapiens
  6n1l-assembly1_A  TM=2.570E-01  e=5.539E+00  Borreliella burgdorferi B31

Sequence (178 aa):
MASNDKLAEQYLRDFGHWHVKMDFFAKQIESLKKLNDFTVFTISAFLLESQSIEFHLQGLLLELDLIKDTENIKYLGRKYKRKAYYDLSLGQLKDELKQYQVDFLKKLIVLLEELNRMRIQFAHHIYSYSTSLDDLIIDADKGIKLSEQVMLEISKVFKHTEQNTWIGHLMTKKKIYK

Foldseek 3Di:
DPPVVVVLVVVCVVVVVVVVVLVVLVVVLVVLVVVVVDLVSLLVSLVSLQVSLLSLLLVLLVLCLVCCPPPQWPFQDDDDDSVVSVVDHLVRSLVNLVRTPHDLCPVLSVLSVVLVVLVVVLVCLVPDPPHDSVNNSVSSVVSNVSSVVNVVSSVVSVVVSLVPDPSNVVVVVVVVVD

Mean predicted aligned error: 7.2 Å

pLDDT: mean 82.75, std 13.53, range [35.06, 98.0]

Solvent-accessible surface area (backbone atoms only — not comparable to full-atom values): 9950 Å² total; per-residue (Å²): 139,83,66,61,66,60,51,51,51,50,46,52,62,62,47,52,62,48,51,58,51,50,55,50,50,52,53,54,42,56,52,31,55,74,46,53,93,37,69,70,31,40,44,48,28,25,54,52,46,56,52,50,49,42,55,53,50,41,53,48,51,57,53,48,67,77,48,36,88,39,100,83,33,50,62,76,64,79,92,75,58,77,74,57,52,78,76,47,51,61,64,52,52,47,56,58,53,66,28,46,68,42,76,83,47,52,66,46,52,54,45,50,53,53,48,44,53,49,51,54,51,49,57,52,43,75,74,36,92,84,51,52,72,66,58,49,47,56,51,22,54,53,45,38,60,50,43,53,54,41,53,53,41,50,52,51,43,51,51,51,50,36,75,75,34,74,64,30,54,52,54,55,51,58,62,75,77,106